Protein AF-X1F766-F1 (afdb_monomer_lite)

Structure (mmCIF, N/CA/C/O backbone):
data_AF-X1F766-F1
#
_entry.id   AF-X1F766-F1
#
loop_
_atom_site.group_PDB
_atom_site.id
_atom_site.type_symbol
_atom_site.label_atom_id
_atom_site.label_alt_id
_atom_site.label_comp_id
_atom_site.label_asym_id
_atom_site.label_entity_id
_atom_site.label_seq_id
_atom_site.pdbx_PDB_ins_code
_atom_site.Cartn_x
_atom_site.Cartn_y
_atom_site.Cartn_z
_atom_site.occupancy
_atom_site.B_iso_or_equiv
_atom_site.auth_seq_id
_atom_site.auth_comp_id
_atom_site.auth_asym_id
_atom_site.auth_atom_id
_atom_site.pdbx_PDB_model_num
ATOM 1 N N . MET A 1 1 ? 65.008 45.554 -28.133 1.00 58.84 1 MET A N 1
ATOM 2 C CA . MET A 1 1 ? 64.087 45.081 -27.076 1.00 58.84 1 MET A CA 1
ATOM 3 C C . MET A 1 1 ? 63.919 43.571 -27.258 1.00 58.84 1 MET A C 1
ATOM 5 O O . MET A 1 1 ? 63.626 43.154 -28.369 1.00 58.84 1 MET A O 1
ATOM 9 N N . PHE A 1 2 ? 64.221 42.739 -26.256 1.00 69.88 2 PHE A N 1
ATOM 10 C CA . PHE A 1 2 ? 64.436 41.283 -26.413 1.00 69.88 2 PHE A CA 1
ATOM 11 C C . PHE A 1 2 ? 63.165 40.435 -26.631 1.00 69.88 2 PHE A C 1
ATOM 13 O O . PHE A 1 2 ? 63.231 39.214 -26.528 1.00 69.88 2 PHE A O 1
ATOM 20 N N . GLY A 1 3 ? 62.028 41.057 -26.957 1.00 68.69 3 GLY A N 1
ATOM 21 C CA . GLY A 1 3 ? 60.751 40.376 -27.194 1.00 68.69 3 GLY A CA 1
ATOM 22 C C . GLY A 1 3 ? 60.081 39.817 -25.936 1.00 68.69 3 GLY A C 1
ATOM 23 O O . GLY A 1 3 ? 59.083 39.120 -26.071 1.00 68.69 3 GLY A O 1
ATOM 24 N N . GLY A 1 4 ? 60.631 40.085 -24.744 1.00 72.88 4 GLY A N 1
ATOM 25 C CA . GLY A 1 4 ? 60.042 39.741 -23.444 1.00 72.88 4 GLY A CA 1
ATOM 26 C C . GLY A 1 4 ? 58.994 40.755 -23.006 1.00 72.88 4 GLY A C 1
ATOM 27 O O . GLY A 1 4 ? 59.135 41.943 -23.297 1.00 72.88 4 GLY A O 1
ATOM 28 N N . SER A 1 5 ? 57.950 40.281 -22.322 1.00 71.31 5 SER A N 1
ATOM 29 C CA . SER A 1 5 ? 56.939 41.141 -21.702 1.00 71.31 5 SER A CA 1
ATOM 30 C C . SER A 1 5 ? 57.519 41.875 -20.486 1.00 71.31 5 SER A C 1
ATOM 32 O O . SER A 1 5 ? 58.485 41.418 -19.872 1.00 71.31 5 SER A O 1
ATOM 34 N N . MET A 1 6 ? 56.932 43.024 -20.139 1.00 72.31 6 MET A N 1
ATOM 35 C CA . MET A 1 6 ? 57.369 43.871 -19.018 1.00 72.31 6 MET A CA 1
ATOM 36 C C . MET A 1 6 ? 57.310 43.122 -17.675 1.00 72.31 6 MET A C 1
ATOM 38 O O . MET A 1 6 ? 58.230 43.231 -16.864 1.00 72.31 6 MET A O 1
ATOM 42 N N . PHE A 1 7 ? 56.306 42.255 -17.529 1.00 76.56 7 PHE A N 1
ATOM 43 C CA . PHE A 1 7 ? 56.170 41.267 -16.462 1.00 76.56 7 PHE A CA 1
ATOM 44 C C . PHE A 1 7 ? 57.381 40.328 -16.310 1.00 76.56 7 PHE A C 1
ATOM 46 O O . PHE A 1 7 ? 57.940 40.220 -15.224 1.00 76.56 7 PHE A O 1
ATOM 53 N N . MET A 1 8 ? 57.847 39.683 -17.390 1.00 71.62 8 MET A N 1
ATOM 54 C CA . MET A 1 8 ? 58.977 38.731 -17.328 1.00 71.62 8 MET A CA 1
ATOM 55 C C . MET A 1 8 ? 60.307 39.401 -16.950 1.00 71.62 8 MET A C 1
ATOM 57 O O . MET A 1 8 ? 61.252 38.729 -16.543 1.00 71.62 8 MET A O 1
ATOM 61 N N . LEU A 1 9 ? 60.388 40.723 -17.109 1.00 78.94 9 LEU A N 1
ATOM 62 C CA . LEU A 1 9 ? 61.536 41.540 -16.724 1.00 78.94 9 LEU A CA 1
ATOM 63 C C . LEU A 1 9 ? 61.415 42.105 -15.294 1.00 78.94 9 LEU A C 1
ATOM 65 O O . LEU A 1 9 ? 62.343 42.769 -14.841 1.00 78.94 9 LEU A O 1
ATOM 69 N N . GLY A 1 10 ? 60.311 41.826 -14.589 1.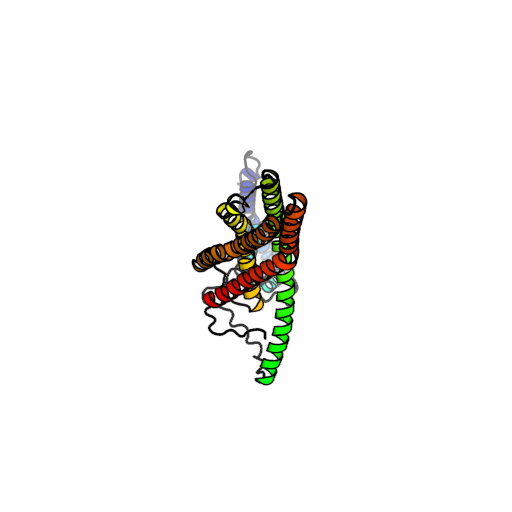00 73.88 10 GLY A N 1
ATOM 70 C CA . GLY A 1 10 ? 60.095 42.202 -13.189 1.00 73.88 10 GLY A CA 1
ATOM 71 C C . GLY A 1 10 ? 59.646 43.648 -12.964 1.00 73.88 10 GLY A C 1
ATOM 72 O O . GLY A 1 10 ? 59.784 44.148 -11.855 1.00 73.88 10 GLY A O 1
ATOM 73 N N . TYR A 1 11 ? 59.141 44.333 -13.996 1.00 76.31 11 TYR A N 1
ATOM 74 C CA . TYR A 1 11 ? 58.727 45.742 -13.906 1.00 76.31 11 TYR A CA 1
ATOM 75 C C . TYR A 1 11 ? 57.247 45.948 -13.527 1.00 76.31 11 TYR A C 1
ATOM 77 O O . TYR A 1 11 ? 56.842 47.084 -13.299 1.00 76.31 11 TYR A O 1
ATOM 85 N N . GLU A 1 12 ? 56.438 44.887 -13.469 1.00 72.31 12 GLU A N 1
ATOM 86 C CA . GLU A 1 12 ? 55.027 44.936 -13.052 1.00 72.31 12 GLU A CA 1
ATOM 87 C C . GLU A 1 12 ? 54.837 44.158 -11.741 1.00 72.31 12 GLU A C 1
ATOM 89 O O . GLU A 1 12 ? 55.140 42.967 -11.690 1.00 72.31 12 GLU A O 1
ATOM 94 N N . GLU A 1 13 ? 54.330 44.823 -10.695 1.00 62.44 13 GLU A N 1
ATOM 95 C CA . GLU A 1 13 ? 54.156 44.235 -9.353 1.00 62.44 13 GLU A CA 1
ATOM 96 C C . GLU A 1 13 ? 52.770 43.584 -9.136 1.00 62.44 13 GLU A C 1
ATOM 98 O O . GLU A 1 13 ? 52.652 42.678 -8.315 1.00 62.44 13 GLU A O 1
ATOM 103 N N . ASP A 1 14 ? 51.745 43.953 -9.919 1.00 62.62 14 ASP A N 1
ATOM 104 C CA . ASP A 1 14 ? 50.350 43.498 -9.749 1.00 62.62 14 ASP A CA 1
ATOM 105 C C . ASP A 1 14 ? 49.838 42.658 -10.938 1.00 62.62 14 ASP A C 1
ATOM 107 O O . ASP A 1 14 ? 48.941 43.049 -11.690 1.00 62.62 14 ASP A O 1
ATOM 111 N N . VAL A 1 15 ? 50.396 41.457 -11.124 1.00 69.19 15 VAL A N 1
ATOM 112 C CA . VAL A 1 15 ? 49.930 40.520 -12.162 1.00 69.19 15 VAL A CA 1
ATOM 113 C C . VAL A 1 15 ? 49.304 39.281 -11.524 1.00 69.19 15 VAL A C 1
ATOM 115 O O . VAL A 1 15 ? 49.967 38.478 -10.872 1.00 69.19 15 VAL A O 1
ATOM 118 N N . ASN A 1 16 ? 48.000 39.094 -11.744 1.00 79.44 16 ASN A N 1
ATOM 119 C CA . ASN A 1 16 ? 47.297 37.871 -11.350 1.00 79.44 16 ASN A CA 1
ATOM 120 C C . ASN A 1 16 ? 47.892 36.647 -12.081 1.00 79.44 16 ASN A C 1
ATOM 122 O O . ASN A 1 16 ? 48.263 36.736 -13.252 1.00 79.44 16 ASN A O 1
ATOM 126 N N . ARG A 1 17 ? 47.913 35.475 -11.431 1.00 74.25 17 ARG A N 1
ATOM 127 C CA . ARG A 1 17 ? 48.456 34.207 -11.959 1.00 74.25 17 ARG A CA 1
ATOM 128 C C . ARG A 1 17 ? 47.951 33.867 -13.366 1.00 74.25 17 ARG A C 1
ATOM 130 O O . ARG A 1 17 ? 48.725 33.372 -14.176 1.00 74.25 17 ARG A O 1
ATOM 137 N N . ALA A 1 18 ? 46.678 34.133 -13.662 1.00 71.25 18 ALA A N 1
ATOM 138 C CA . ALA A 1 18 ? 46.111 33.898 -14.993 1.00 71.25 18 ALA A CA 1
ATOM 139 C C . ALA A 1 18 ? 46.780 34.772 -16.073 1.00 71.25 18 ALA A C 1
ATOM 141 O O . ALA A 1 18 ? 47.168 34.267 -17.122 1.00 71.25 18 ALA A O 1
ATOM 142 N N . ASN A 1 19 ? 46.995 36.057 -15.781 1.00 77.88 19 ASN A N 1
ATOM 143 C CA . ASN A 1 19 ? 47.659 36.986 -16.697 1.00 77.88 19 ASN A CA 1
ATOM 144 C C . ASN A 1 19 ? 49.149 36.646 -16.853 1.00 77.88 19 ASN A C 1
ATOM 146 O O . ASN A 1 19 ? 49.682 36.717 -17.957 1.00 77.88 19 ASN A O 1
ATOM 150 N N . ALA A 1 20 ? 49.809 36.222 -15.771 1.00 78.38 20 ALA A N 1
ATOM 151 C CA . ALA A 1 20 ? 51.211 35.808 -15.788 1.00 78.38 20 ALA A CA 1
ATOM 152 C C . ALA A 1 20 ? 51.457 34.609 -16.725 1.00 78.38 20 ALA A C 1
ATOM 154 O O . ALA A 1 20 ? 52.376 34.649 -17.543 1.00 78.38 20 ALA A O 1
ATOM 155 N N . LEU A 1 21 ? 50.606 33.577 -16.651 1.00 77.69 21 LEU A N 1
ATOM 156 C CA . LEU A 1 21 ? 50.705 32.385 -17.504 1.00 77.69 21 LEU A CA 1
ATOM 157 C C . LEU A 1 21 ? 50.487 32.714 -18.989 1.00 77.69 21 LEU A C 1
ATOM 159 O O . LEU A 1 21 ? 51.226 32.228 -19.845 1.00 77.69 21 LEU A O 1
ATOM 163 N N . GLU A 1 22 ? 49.517 33.575 -19.307 1.00 77.38 22 GLU A N 1
ATOM 164 C CA . GLU A 1 22 ? 49.269 34.008 -20.689 1.00 77.38 22 GLU A CA 1
ATOM 165 C C . GLU A 1 22 ? 50.418 34.858 -21.250 1.00 77.38 22 GLU A C 1
ATOM 167 O O . GLU A 1 22 ? 50.800 34.717 -22.416 1.00 77.38 22 GLU A O 1
ATOM 172 N N . LEU A 1 23 ? 51.020 35.726 -20.433 1.00 81.12 23 LEU A N 1
ATOM 173 C CA . LEU A 1 23 ? 52.191 36.510 -20.832 1.00 81.12 23 LEU A CA 1
ATOM 174 C C . LEU A 1 23 ? 53.417 35.618 -21.076 1.00 81.12 23 LEU A C 1
ATOM 176 O O . LEU A 1 23 ? 54.132 35.817 -22.063 1.00 81.12 23 LEU A O 1
ATOM 180 N N . GLU A 1 24 ? 53.638 34.610 -20.230 1.00 81.12 24 GLU A N 1
ATOM 181 C CA . GLU A 1 24 ? 54.697 33.613 -20.414 1.00 81.12 24 GLU A CA 1
ATOM 182 C C . GLU A 1 24 ? 54.478 32.794 -21.697 1.00 81.12 24 GLU A C 1
ATOM 184 O O . GLU A 1 24 ? 55.389 32.660 -22.520 1.00 81.12 24 GLU A O 1
ATOM 189 N N . LYS A 1 25 ? 53.250 32.318 -21.932 1.00 81.56 25 LYS A N 1
ATOM 190 C CA . LYS A 1 25 ? 52.867 31.591 -23.150 1.00 81.56 25 LYS A CA 1
ATOM 191 C C . LYS A 1 25 ? 53.106 32.423 -24.409 1.00 81.56 25 LYS A C 1
ATOM 193 O O . LYS A 1 25 ? 53.718 31.930 -25.358 1.00 81.56 25 LYS A O 1
ATOM 198 N N . ASN A 1 26 ? 52.694 33.692 -24.409 1.00 82.31 26 ASN A N 1
ATOM 199 C CA . ASN A 1 26 ? 52.927 34.618 -25.520 1.00 82.31 26 ASN A CA 1
ATOM 200 C C . ASN A 1 26 ? 54.419 34.834 -25.794 1.00 82.31 26 ASN A C 1
ATOM 202 O O . ASN A 1 26 ? 54.841 34.859 -26.953 1.00 82.31 26 ASN A O 1
ATOM 206 N N . TYR A 1 27 ? 55.231 34.952 -24.742 1.00 85.12 27 TYR A N 1
ATOM 207 C CA . TYR A 1 27 ? 56.678 35.081 -24.878 1.00 85.12 27 TYR A CA 1
ATOM 208 C C . TYR A 1 27 ? 57.317 33.825 -25.488 1.00 85.12 27 TYR A C 1
ATOM 210 O O . TYR A 1 27 ? 58.127 33.913 -26.420 1.00 85.12 27 TYR A O 1
ATOM 218 N N . LEU A 1 28 ? 56.922 32.645 -25.009 1.00 84.94 28 LEU A N 1
ATOM 219 C CA . LEU A 1 28 ? 57.411 31.373 -25.533 1.00 84.94 28 LEU A CA 1
ATOM 220 C C . LEU A 1 28 ? 57.006 31.172 -27.000 1.00 84.94 28 LEU A C 1
ATOM 222 O O . LEU A 1 28 ? 57.853 30.784 -27.807 1.00 84.94 28 LEU A O 1
ATOM 226 N N . LEU A 1 29 ? 55.758 31.489 -27.361 1.00 82.75 29 LEU A N 1
ATOM 227 C CA . LEU A 1 29 ? 55.216 31.332 -28.714 1.00 82.75 29 LEU A CA 1
ATOM 228 C C . LEU A 1 29 ? 55.878 32.280 -29.724 1.00 82.75 29 LEU A C 1
ATOM 230 O O . LEU A 1 29 ? 56.297 31.843 -30.795 1.00 82.75 29 LEU A O 1
ATOM 234 N N . ASN A 1 30 ? 55.977 33.568 -29.389 1.00 83.38 30 ASN A N 1
ATOM 235 C CA . ASN A 1 30 ? 56.368 34.601 -30.350 1.00 83.38 30 ASN A CA 1
ATOM 236 C C . ASN A 1 30 ? 57.879 34.860 -30.383 1.00 83.38 30 ASN A C 1
ATOM 238 O O . ASN A 1 30 ? 58.399 35.283 -31.414 1.00 83.38 30 ASN A O 1
ATOM 242 N N . THR A 1 31 ? 58.600 34.586 -29.290 1.00 84.00 31 THR A N 1
ATOM 243 C CA . THR A 1 31 ? 60.024 34.944 -29.177 1.00 84.00 31 THR A CA 1
ATOM 244 C C . THR A 1 31 ? 60.934 33.723 -29.109 1.00 84.00 31 THR A C 1
ATOM 246 O O . THR A 1 31 ? 61.897 33.631 -29.877 1.00 84.00 31 THR A O 1
ATOM 249 N N . ILE A 1 32 ? 60.658 32.766 -28.219 1.00 86.19 32 ILE A N 1
ATOM 250 C CA . ILE A 1 32 ? 61.555 31.617 -28.006 1.00 86.19 32 ILE A CA 1
ATOM 251 C C . ILE A 1 32 ? 61.378 30.556 -29.095 1.00 86.19 32 ILE A C 1
ATOM 253 O O . ILE A 1 32 ? 62.363 30.132 -29.700 1.00 86.19 32 ILE A O 1
ATOM 257 N N . GLN A 1 33 ? 60.141 30.162 -29.405 1.00 85.38 33 GLN A N 1
ATOM 258 C CA . GLN A 1 33 ? 59.858 29.101 -30.373 1.00 85.38 33 GLN A CA 1
ATOM 259 C C . GLN A 1 33 ? 60.426 29.397 -31.778 1.00 85.38 33 GLN A C 1
ATOM 261 O O . GLN A 1 33 ? 61.063 28.503 -32.350 1.00 85.38 33 GLN A O 1
ATOM 266 N N . PRO A 1 34 ? 60.301 30.617 -32.347 1.00 86.50 34 PRO A N 1
ATOM 267 C CA . PRO A 1 34 ? 60.886 30.924 -33.651 1.00 86.50 34 PRO A CA 1
ATOM 268 C C . PRO A 1 34 ? 62.416 30.889 -33.627 1.00 86.50 34 PRO A C 1
ATOM 270 O O . PRO A 1 34 ? 63.031 30.401 -34.573 1.00 86.50 34 PRO A O 1
ATOM 273 N N . ARG A 1 35 ? 63.051 31.334 -32.534 1.00 86.62 35 ARG A N 1
ATOM 274 C CA . ARG A 1 35 ? 64.515 31.285 -32.375 1.00 86.62 35 ARG A CA 1
ATOM 275 C C . ARG A 1 35 ? 65.034 29.858 -32.285 1.00 86.62 35 ARG A C 1
ATOM 277 O O . ARG A 1 35 ? 66.013 29.525 -32.950 1.00 86.62 35 ARG A O 1
ATOM 284 N N . THR A 1 36 ? 64.353 29.008 -31.525 1.00 86.56 36 THR A N 1
ATOM 285 C CA . THR A 1 36 ? 64.658 27.577 -31.454 1.00 86.56 36 THR A CA 1
ATOM 286 C C . THR A 1 36 ? 64.516 26.930 -32.831 1.00 86.56 36 THR A C 1
ATOM 288 O O . THR A 1 36 ? 65.417 26.221 -33.266 1.00 86.56 36 THR A O 1
ATOM 291 N N . LYS A 1 37 ? 63.459 27.263 -33.584 1.00 86.12 37 LYS A N 1
ATOM 292 C CA . LYS A 1 37 ? 63.269 26.771 -34.955 1.00 86.12 37 LYS A CA 1
ATOM 293 C C . LYS A 1 37 ? 64.385 27.229 -35.900 1.00 86.12 37 LYS A C 1
ATOM 295 O O . LYS A 1 37 ? 64.885 26.427 -36.679 1.00 86.12 37 LYS A O 1
ATOM 300 N N . LEU A 1 38 ? 64.809 28.491 -35.822 1.00 87.50 38 LEU A N 1
ATOM 301 C CA . LEU A 1 38 ? 65.924 29.009 -36.625 1.00 87.50 38 LEU A CA 1
ATOM 302 C C . LEU A 1 38 ? 67.249 28.318 -36.288 1.00 87.50 38 LEU A C 1
ATOM 304 O O . LEU A 1 38 ? 68.012 27.976 -37.194 1.00 87.50 38 LEU A O 1
ATOM 308 N N . ARG A 1 39 ? 67.512 28.077 -35.000 1.00 88.81 39 ARG A N 1
ATOM 309 C CA . ARG A 1 39 ? 68.667 27.297 -34.547 1.00 88.81 39 ARG A CA 1
ATOM 310 C C . ARG A 1 39 ? 68.629 25.892 -35.139 1.00 88.81 39 ARG A C 1
ATOM 312 O O . ARG A 1 39 ? 69.607 25.467 -35.742 1.00 88.81 39 ARG A O 1
ATOM 319 N N . ASP A 1 40 ? 67.501 25.208 -35.009 1.00 88.50 40 ASP A N 1
ATOM 320 C CA . ASP A 1 40 ? 67.321 23.834 -35.474 1.00 88.50 40 ASP A CA 1
ATOM 321 C C . ASP A 1 40 ? 67.483 23.718 -36.991 1.00 88.50 40 ASP A C 1
ATOM 323 O O . ASP A 1 40 ? 68.191 22.832 -37.464 1.00 88.50 40 ASP A O 1
ATOM 327 N N . ILE A 1 41 ? 66.919 24.661 -37.754 1.00 87.06 41 ILE A N 1
ATOM 328 C CA . ILE A 1 41 ? 67.122 24.769 -39.207 1.00 87.06 41 ILE A CA 1
ATOM 329 C C . ILE A 1 41 ? 68.606 24.979 -39.524 1.00 87.06 41 ILE A C 1
ATOM 331 O O . ILE A 1 41 ? 69.150 24.332 -40.414 1.00 87.06 41 ILE A O 1
ATOM 335 N N . THR A 1 42 ? 69.283 25.863 -38.790 1.00 87.81 42 THR A N 1
ATOM 336 C CA . THR A 1 42 ? 70.703 26.160 -39.023 1.00 87.81 42 THR A CA 1
ATOM 337 C C . THR A 1 42 ? 71.580 24.941 -38.754 1.00 87.81 42 THR A C 1
ATOM 339 O O . THR A 1 42 ? 72.440 24.619 -39.571 1.00 87.81 42 THR A O 1
ATOM 342 N N . ILE A 1 43 ? 71.351 24.238 -37.644 1.00 86.75 43 ILE A N 1
ATOM 343 C CA . ILE A 1 43 ? 72.087 23.022 -37.284 1.00 86.75 43 ILE A CA 1
ATOM 344 C C . ILE A 1 43 ? 71.798 21.909 -38.300 1.00 86.75 43 ILE A C 1
ATOM 346 O O . ILE A 1 43 ? 72.735 21.287 -38.800 1.00 86.75 43 ILE A O 1
ATOM 350 N N . SER A 1 44 ? 70.527 21.711 -38.662 1.00 87.62 44 SER A N 1
ATOM 351 C CA . SER A 1 44 ? 70.104 20.693 -39.633 1.00 87.62 44 SER A CA 1
ATOM 352 C C . SER A 1 44 ? 70.666 20.936 -41.030 1.00 87.62 44 SER A C 1
ATOM 354 O O . SER A 1 44 ? 71.022 19.986 -41.709 1.00 87.62 44 SER A O 1
ATOM 356 N N . ASN A 1 45 ? 70.797 22.194 -41.458 1.00 84.94 45 ASN A N 1
ATOM 357 C CA . ASN A 1 45 ? 71.290 22.510 -42.799 1.00 84.94 45 ASN A CA 1
ATOM 358 C C . ASN A 1 45 ? 72.817 22.626 -42.877 1.00 84.94 45 ASN A C 1
ATOM 360 O O . ASN A 1 45 ? 73.385 22.353 -43.929 1.00 84.94 45 ASN A O 1
ATOM 364 N N . LYS A 1 46 ? 73.491 23.079 -41.810 1.00 84.62 46 LYS A N 1
ATOM 365 C CA . LYS A 1 46 ? 74.938 23.365 -41.850 1.00 84.62 46 LYS A CA 1
ATOM 366 C C . LYS A 1 46 ? 75.805 22.300 -41.192 1.00 84.62 46 LYS A C 1
ATOM 368 O O . LYS A 1 46 ? 76.931 22.105 -41.631 1.00 84.62 46 LYS A O 1
ATOM 373 N N . ILE A 1 47 ? 75.319 21.662 -40.128 1.00 83.12 47 ILE A N 1
ATOM 374 C CA . ILE A 1 47 ? 76.129 20.763 -39.296 1.00 83.12 47 ILE A CA 1
ATOM 375 C C . ILE A 1 47 ? 75.763 19.307 -39.570 1.00 83.12 47 ILE A C 1
ATOM 377 O O . ILE A 1 47 ? 76.655 18.500 -39.800 1.00 83.12 47 ILE A O 1
ATOM 381 N N . MET A 1 48 ? 74.471 18.968 -39.593 1.00 85.12 48 MET A N 1
ATOM 382 C CA . MET A 1 48 ? 74.029 17.578 -39.790 1.00 85.12 48 MET A CA 1
ATOM 383 C C . MET A 1 48 ? 74.513 16.938 -41.103 1.00 85.12 48 MET A C 1
ATOM 385 O O . MET A 1 48 ? 74.965 15.796 -41.040 1.00 85.12 48 MET A O 1
ATOM 389 N N . PRO A 1 49 ? 74.566 17.644 -42.255 1.00 84.94 49 PRO A N 1
ATOM 390 C CA . PRO A 1 49 ? 75.024 17.043 -43.508 1.00 84.94 49 PRO A CA 1
ATOM 391 C C . PRO A 1 49 ? 76.515 16.682 -43.524 1.00 84.94 49 PRO A C 1
ATOM 393 O O . PRO A 1 49 ? 76.942 15.965 -44.426 1.00 84.94 49 PRO A O 1
ATOM 396 N N . LEU A 1 50 ? 77.306 17.175 -42.559 1.00 84.56 50 LEU A N 1
ATOM 397 C CA . LEU A 1 50 ? 78.705 16.769 -42.373 1.00 84.56 50 LEU A CA 1
ATOM 398 C C . LEU A 1 50 ? 78.826 15.371 -41.746 1.00 84.56 50 LEU A C 1
ATOM 400 O O . LEU A 1 50 ? 79.882 14.757 -41.860 1.00 84.56 50 LEU A O 1
ATOM 404 N N . TYR A 1 51 ? 77.766 14.879 -41.097 1.00 82.88 51 TYR A N 1
ATOM 405 C CA . TYR A 1 51 ? 77.712 13.557 -40.472 1.00 82.88 51 TYR A CA 1
ATOM 406 C C . TYR A 1 51 ? 76.895 12.576 -41.321 1.00 82.88 51 TYR A C 1
ATOM 408 O O . TYR A 1 51 ? 77.412 11.533 -41.706 1.00 82.88 51 TYR A O 1
ATOM 416 N N . ASP A 1 52 ? 75.642 12.918 -41.644 1.00 80.94 52 ASP A N 1
ATOM 417 C CA . ASP A 1 52 ? 74.752 12.115 -42.492 1.00 80.94 52 ASP A CA 1
ATOM 418 C C . ASP A 1 52 ? 73.639 13.000 -43.091 1.00 80.94 52 ASP A C 1
ATOM 420 O O . ASP A 1 52 ? 73.067 13.862 -42.420 1.00 80.94 52 ASP A O 1
ATOM 424 N N . ARG A 1 53 ? 73.315 12.791 -44.372 1.00 73.75 53 ARG A N 1
ATOM 425 C CA . ARG A 1 53 ? 72.322 13.583 -45.119 1.00 73.75 53 ARG A CA 1
ATOM 426 C C . ARG A 1 53 ? 70.875 13.294 -44.706 1.00 73.75 53 ARG A C 1
ATOM 428 O O . ARG A 1 53 ? 69.997 14.071 -45.068 1.00 73.75 53 ARG A O 1
ATOM 435 N N . GLY A 1 54 ? 70.622 12.207 -43.975 1.00 78.88 54 GLY A N 1
ATOM 436 C CA . GLY A 1 54 ? 69.290 11.858 -43.464 1.00 78.88 54 GLY A CA 1
ATOM 437 C C . GLY A 1 54 ? 68.931 12.475 -42.107 1.00 78.88 54 GLY A C 1
ATOM 438 O O . GLY A 1 54 ? 67.784 12.359 -41.675 1.00 78.88 54 GLY A O 1
ATOM 439 N N . LEU A 1 55 ? 69.881 13.115 -41.417 1.00 80.50 55 LEU A N 1
ATOM 440 C CA . LEU A 1 55 ? 69.682 13.597 -40.050 1.00 80.50 55 LEU A CA 1
ATOM 441 C C . LEU A 1 55 ? 69.146 15.031 -40.018 1.00 80.50 55 LEU A C 1
ATOM 443 O O . LEU A 1 55 ? 69.688 15.938 -40.647 1.00 80.50 55 LEU A O 1
ATOM 447 N N . TYR A 1 56 ? 68.114 15.253 -39.208 1.00 82.31 56 TYR A N 1
ATOM 448 C CA . TYR A 1 56 ? 67.608 16.583 -38.889 1.00 82.31 56 TYR A CA 1
ATOM 449 C C . TYR A 1 56 ? 67.447 16.738 -37.378 1.00 82.31 56 TYR A C 1
ATOM 451 O O . TYR A 1 56 ? 67.081 15.806 -36.663 1.00 82.31 56 TYR A O 1
ATOM 459 N N . VAL A 1 57 ? 67.706 17.946 -36.889 1.00 83.50 57 VAL A N 1
ATOM 460 C CA . VAL A 1 57 ? 67.506 18.316 -35.491 1.00 83.50 57 VAL A CA 1
ATOM 461 C C . VAL A 1 57 ? 66.177 19.039 -35.381 1.00 83.50 57 VAL A C 1
ATOM 463 O O . VAL A 1 57 ? 65.933 20.027 -36.071 1.00 83.50 57 VAL A O 1
ATOM 466 N N . LYS A 1 58 ? 65.315 18.554 -34.490 1.00 84.44 58 LYS A N 1
ATOM 467 C CA . LYS A 1 58 ? 64.060 19.210 -34.136 1.00 84.44 58 LYS A CA 1
ATOM 468 C C . LYS A 1 58 ? 63.935 19.242 -32.623 1.00 84.44 58 LYS A C 1
ATOM 470 O O . LYS A 1 58 ? 63.844 18.201 -31.979 1.00 84.44 58 LYS A O 1
ATOM 475 N N . SER A 1 59 ? 63.922 20.440 -32.065 1.00 81.62 59 SER A N 1
ATOM 476 C CA . SER A 1 59 ? 63.680 20.650 -30.646 1.00 81.62 59 SER A CA 1
ATOM 477 C C . SER A 1 59 ? 62.231 20.340 -30.307 1.00 81.62 59 SER A C 1
ATOM 479 O O . SER A 1 59 ? 61.318 20.542 -31.115 1.00 81.62 59 SER A O 1
ATOM 481 N N . GLN A 1 60 ? 62.022 19.872 -29.081 1.00 80.31 60 GLN A N 1
ATOM 482 C CA . GLN A 1 60 ? 60.685 19.696 -28.532 1.00 80.31 60 GLN A CA 1
ATOM 483 C C . GLN A 1 60 ? 59.947 21.040 -28.491 1.00 80.31 60 GLN A C 1
ATOM 485 O O . GLN A 1 60 ? 60.562 22.103 -28.385 1.00 80.31 60 GLN A O 1
ATOM 490 N N . VAL A 1 61 ? 58.621 20.995 -28.609 1.00 78.06 61 VAL A N 1
ATOM 491 C CA . VAL A 1 61 ? 57.783 22.190 -28.475 1.00 78.06 61 VAL A CA 1
ATOM 492 C C . VAL A 1 61 ? 57.840 22.644 -27.018 1.00 78.06 61 VAL A C 1
ATOM 494 O O . VAL A 1 61 ? 57.533 21.864 -26.124 1.00 78.06 61 VAL A O 1
ATOM 497 N N . ILE A 1 62 ? 58.266 23.888 -26.793 1.00 72.94 62 ILE A N 1
ATOM 498 C CA . ILE A 1 62 ? 58.526 24.429 -25.446 1.00 72.94 62 ILE A CA 1
ATOM 499 C C . ILE A 1 62 ? 57.277 25.118 -24.881 1.00 72.94 62 ILE A C 1
ATOM 501 O O . ILE A 1 62 ? 57.147 25.285 -23.673 1.00 72.94 62 ILE A O 1
ATOM 505 N N . VAL A 1 63 ? 56.344 25.512 -25.750 1.00 75.12 63 VAL A N 1
ATOM 506 C CA . VAL A 1 63 ? 55.106 26.184 -25.347 1.00 75.12 63 VAL A CA 1
ATOM 507 C C . VAL A 1 63 ? 54.244 25.214 -24.528 1.00 75.12 63 VAL A C 1
ATOM 509 O O . VAL A 1 63 ? 53.900 24.146 -25.051 1.00 75.12 63 VAL A O 1
ATOM 512 N N . PRO A 1 64 ? 53.871 25.565 -23.282 1.00 67.56 64 PRO A N 1
ATOM 513 C CA . PRO A 1 64 ? 52.932 24.790 -22.491 1.00 67.56 64 PRO A CA 1
ATOM 514 C C . PRO A 1 64 ? 51.617 24.660 -23.260 1.00 67.56 64 PRO A C 1
ATOM 516 O O . PRO A 1 64 ? 50.917 25.639 -23.506 1.00 67.56 64 PRO A O 1
ATOM 519 N N . GLN A 1 65 ? 51.315 23.443 -23.699 1.00 64.69 65 GLN A N 1
ATOM 520 C CA . GLN A 1 65 ? 49.987 23.101 -24.192 1.00 64.69 65 GLN A CA 1
ATOM 521 C C . GLN A 1 65 ? 49.035 23.177 -22.999 1.00 64.69 65 GLN A C 1
ATOM 523 O O . GLN A 1 65 ? 49.368 22.649 -21.933 1.00 64.69 65 GLN A O 1
ATOM 528 N N . ASP A 1 66 ? 47.874 23.810 -23.168 1.00 69.00 66 ASP A N 1
ATOM 529 C CA . ASP A 1 66 ? 46.840 23.862 -22.135 1.00 69.00 66 ASP A CA 1
ATOM 530 C C . ASP A 1 66 ? 46.297 22.452 -21.904 1.00 69.00 66 ASP A C 1
ATOM 532 O O . ASP A 1 66 ? 45.321 22.017 -22.515 1.00 69.00 66 ASP A O 1
ATOM 536 N N . LYS A 1 67 ? 46.963 21.710 -21.014 1.00 65.50 67 LYS A N 1
ATOM 537 C CA . LYS A 1 67 ? 46.574 20.349 -20.634 1.00 65.50 67 LYS A CA 1
ATOM 538 C C . LYS A 1 67 ? 45.132 20.330 -20.135 1.00 65.50 67 LYS A C 1
ATOM 540 O O . LYS A 1 67 ? 44.411 19.391 -20.439 1.00 65.50 67 LYS A O 1
ATOM 545 N N . ASP A 1 68 ? 44.699 21.396 -19.466 1.00 65.62 68 ASP A N 1
ATOM 546 C CA . ASP A 1 68 ? 43.331 21.548 -18.973 1.00 65.62 68 ASP A CA 1
ATOM 547 C C . ASP A 1 68 ? 42.309 21.768 -20.095 1.00 65.62 68 ASP A C 1
ATOM 549 O O . ASP A 1 68 ? 41.185 21.281 -19.994 1.00 65.62 68 ASP A O 1
ATOM 553 N N . PHE A 1 69 ? 42.676 22.472 -21.172 1.00 68.81 69 PHE A N 1
ATOM 554 C CA . PHE A 1 69 ? 41.803 22.640 -22.337 1.00 68.81 69 PHE A CA 1
ATOM 555 C C . PHE A 1 69 ? 41.662 21.319 -23.094 1.00 68.81 69 PHE A C 1
ATOM 557 O O . PHE A 1 69 ? 40.545 20.893 -23.368 1.00 68.81 69 PHE A O 1
ATOM 564 N N . ASN A 1 70 ? 42.778 20.623 -23.325 1.00 71.88 70 ASN A N 1
ATOM 565 C CA . ASN A 1 70 ? 42.774 19.324 -23.996 1.00 71.88 70 ASN A CA 1
ATOM 566 C C . ASN A 1 70 ? 42.014 18.268 -23.179 1.00 71.88 70 ASN A C 1
ATOM 568 O O . ASN A 1 70 ? 41.228 17.522 -23.745 1.00 71.88 70 ASN A O 1
ATOM 572 N N . LEU A 1 71 ? 42.168 18.242 -21.850 1.00 75.62 71 LEU A N 1
ATOM 573 C CA . LEU A 1 71 ? 41.409 17.335 -20.980 1.00 75.62 71 LEU A CA 1
ATOM 574 C C . LEU A 1 71 ? 39.908 17.649 -20.972 1.00 75.62 71 LEU A C 1
ATOM 576 O O . LEU A 1 71 ? 39.103 16.723 -20.951 1.00 75.62 71 LEU A O 1
ATOM 580 N N . LYS A 1 72 ? 39.519 18.931 -20.995 1.00 76.94 72 LYS A N 1
ATOM 581 C CA . LYS A 1 72 ? 38.105 19.334 -21.085 1.00 76.94 72 LYS A CA 1
ATOM 582 C C . LYS A 1 72 ? 37.500 19.000 -22.442 1.00 76.94 72 LYS A C 1
ATOM 584 O O . LYS A 1 72 ? 36.363 18.548 -22.485 1.00 76.94 72 LYS A O 1
ATOM 589 N N . GLN A 1 73 ? 38.248 19.214 -23.521 1.00 75.88 73 GLN A N 1
ATOM 590 C CA . GLN A 1 73 ? 37.826 18.843 -24.864 1.00 75.88 73 GLN A CA 1
ATOM 591 C C . GLN A 1 73 ? 37.679 17.322 -24.975 1.00 75.88 73 GLN A C 1
ATOM 593 O O . GLN A 1 73 ? 36.642 16.851 -25.414 1.00 75.88 73 GLN A O 1
ATOM 598 N N . GLU A 1 74 ? 38.647 16.550 -24.479 1.00 74.56 74 GLU A N 1
ATOM 599 C CA . GLU A 1 74 ? 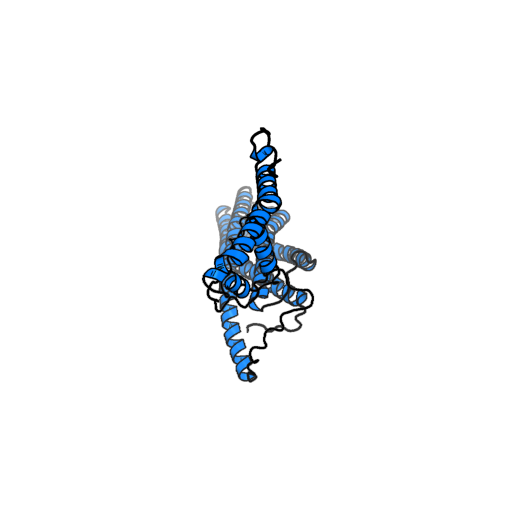38.570 15.086 -24.457 1.00 74.56 74 GLU A CA 1
ATOM 600 C C . GLU A 1 74 ? 37.418 14.569 -23.576 1.00 74.56 74 GLU A C 1
ATOM 602 O O . GLU A 1 74 ? 36.737 13.629 -23.972 1.00 74.56 74 GLU A O 1
ATOM 607 N N . ASP A 1 75 ? 37.149 15.175 -22.411 1.00 76.31 75 ASP A N 1
ATOM 608 C CA . ASP A 1 75 ? 35.984 14.829 -21.574 1.00 76.31 75 ASP A CA 1
ATOM 609 C C . ASP A 1 75 ? 34.663 15.149 -22.292 1.00 76.31 75 ASP A C 1
ATOM 611 O O . ASP A 1 75 ? 33.732 14.347 -22.252 1.00 76.31 75 ASP A O 1
ATOM 615 N N . GLN A 1 76 ? 34.579 16.279 -23.001 1.00 74.06 76 GLN A N 1
ATOM 616 C CA . GLN A 1 76 ? 33.410 16.627 -23.815 1.00 74.06 76 GLN A CA 1
ATOM 617 C C . GLN A 1 76 ? 33.229 15.681 -25.006 1.00 74.06 76 GLN A C 1
ATOM 619 O O . GLN A 1 76 ? 32.114 15.218 -25.244 1.00 74.06 76 GLN A O 1
ATOM 624 N N . ASP A 1 77 ? 34.305 15.360 -25.717 1.00 77.88 77 ASP A N 1
ATOM 625 C CA . ASP A 1 77 ? 34.291 14.471 -26.878 1.00 77.88 77 ASP A CA 1
ATOM 626 C C . ASP A 1 77 ? 33.913 13.038 -26.472 1.00 77.88 77 ASP A C 1
ATOM 628 O O . ASP A 1 77 ? 33.123 12.393 -27.162 1.00 77.88 77 ASP A O 1
ATOM 632 N N . LEU A 1 78 ? 34.399 12.558 -25.319 1.00 74.94 78 LEU A N 1
ATOM 633 C CA . LEU A 1 78 ? 34.021 11.258 -24.755 1.00 74.94 78 LEU A CA 1
ATOM 634 C C . LEU A 1 78 ? 32.562 11.239 -24.277 1.00 74.94 78 LEU A C 1
ATOM 636 O O . LEU A 1 78 ? 31.849 10.276 -24.547 1.00 74.94 78 LEU A O 1
ATOM 640 N N . ARG A 1 79 ? 32.091 12.298 -23.601 1.00 70.81 79 ARG A N 1
ATOM 641 C CA . ARG A 1 79 ? 30.694 12.408 -23.130 1.00 70.81 79 ARG A CA 1
ATOM 642 C C . ARG A 1 79 ? 29.683 12.508 -24.267 1.00 70.81 79 ARG A C 1
ATOM 644 O O . ARG A 1 79 ? 28.574 11.999 -24.133 1.00 70.81 79 ARG A O 1
ATOM 651 N N . ASN A 1 80 ? 30.059 13.169 -25.359 1.00 69.31 80 ASN A N 1
ATOM 652 C CA . ASN A 1 80 ? 29.219 13.350 -26.542 1.00 69.31 80 ASN A CA 1
ATOM 653 C C . ASN A 1 80 ? 29.416 12.239 -27.587 1.00 69.31 80 ASN A C 1
ATOM 655 O O . ASN A 1 80 ? 28.872 12.349 -28.683 1.00 69.31 80 ASN A O 1
ATOM 659 N N . ALA A 1 81 ? 30.181 11.188 -27.262 1.00 68.00 81 ALA A N 1
ATOM 660 C CA . ALA A 1 81 ? 30.461 10.053 -28.143 1.00 68.00 81 ALA A CA 1
ATOM 661 C C . ALA A 1 81 ? 31.095 10.431 -29.503 1.00 68.00 81 ALA A C 1
ATOM 663 O O . ALA A 1 81 ? 30.906 9.729 -30.493 1.00 68.00 81 ALA A O 1
ATOM 664 N N . VAL A 1 82 ? 31.864 11.524 -29.557 1.00 70.62 82 VAL A N 1
ATOM 665 C CA . VAL A 1 82 ? 32.593 11.972 -30.761 1.00 70.62 82 VAL A CA 1
ATOM 666 C C . VAL A 1 82 ? 33.836 11.112 -31.008 1.00 70.62 82 VAL A C 1
ATOM 668 O O . VAL A 1 82 ? 34.213 10.885 -32.153 1.00 70.62 82 VAL A O 1
ATOM 671 N N . VAL A 1 83 ? 34.471 10.635 -29.935 1.00 75.56 83 VAL A N 1
ATOM 672 C CA . VAL A 1 83 ? 35.692 9.819 -29.963 1.00 75.56 83 VAL A CA 1
ATOM 673 C C . VAL A 1 83 ? 35.494 8.618 -29.039 1.00 75.56 83 VAL A C 1
ATOM 675 O O . VAL A 1 83 ? 34.911 8.748 -27.962 1.00 75.56 83 VAL A O 1
ATOM 678 N N . VAL A 1 84 ? 35.987 7.444 -29.436 1.00 80.19 84 VAL A N 1
ATOM 679 C CA . VAL A 1 84 ? 35.955 6.225 -28.608 1.00 80.19 84 VAL A CA 1
ATOM 680 C C . VAL A 1 84 ? 37.175 6.123 -27.696 1.00 80.19 84 VAL A C 1
ATOM 682 O O . VAL A 1 84 ? 38.251 6.661 -27.964 1.00 80.19 84 VAL A O 1
ATOM 685 N N . VAL A 1 85 ? 37.022 5.410 -26.580 1.00 77.25 85 VAL A N 1
ATOM 686 C CA . VAL A 1 85 ? 38.053 5.332 -25.535 1.00 77.25 85 VAL A CA 1
ATOM 687 C C . VAL A 1 85 ? 39.367 4.765 -26.084 1.00 77.25 85 VAL A C 1
ATOM 689 O O . VAL A 1 85 ? 40.436 5.250 -25.715 1.00 77.25 85 VAL A O 1
ATOM 692 N N . ASN A 1 86 ? 39.320 3.780 -26.982 1.00 80.50 86 ASN A N 1
ATOM 693 C CA . ASN A 1 86 ? 40.517 3.194 -27.586 1.00 80.50 86 ASN A CA 1
ATOM 694 C C . ASN A 1 86 ? 41.248 4.148 -28.540 1.00 80.50 86 ASN A C 1
ATOM 696 O O . ASN A 1 86 ? 42.476 4.149 -28.525 1.00 80.50 86 ASN A O 1
ATOM 700 N N . GLU A 1 87 ? 40.551 5.035 -29.253 1.00 78.19 87 GLU A N 1
ATOM 701 C CA . GLU A 1 87 ? 41.195 6.077 -30.071 1.00 78.19 87 GLU A CA 1
ATOM 702 C C . GLU A 1 87 ? 41.968 7.084 -29.202 1.00 78.19 87 GLU A C 1
ATOM 704 O O . GLU A 1 87 ? 43.073 7.510 -29.546 1.00 78.19 87 GLU A O 1
ATOM 709 N N . VAL A 1 88 ? 41.435 7.440 -28.026 1.00 79.12 88 VAL A N 1
ATOM 710 C CA . VAL A 1 88 ? 42.157 8.285 -27.054 1.00 79.12 88 VAL A CA 1
ATOM 711 C C . VAL A 1 88 ? 43.352 7.537 -26.452 1.00 79.12 88 VAL A C 1
ATOM 713 O O . VAL A 1 88 ? 44.410 8.129 -26.222 1.00 79.12 88 VAL A O 1
ATOM 716 N N . ARG A 1 89 ? 43.221 6.228 -26.199 1.00 78.38 89 ARG A N 1
ATOM 717 C CA . ARG A 1 89 ? 44.317 5.387 -25.683 1.00 78.38 89 ARG A CA 1
ATOM 718 C C . ARG A 1 89 ? 45.446 5.244 -26.696 1.00 78.38 89 ARG A C 1
ATOM 720 O O . ARG A 1 89 ? 46.601 5.391 -26.303 1.00 78.38 89 ARG A O 1
ATOM 727 N N . GLU A 1 90 ? 45.119 5.061 -27.970 1.00 82.38 90 GLU A N 1
ATOM 728 C CA . GLU A 1 90 ? 46.082 5.009 -29.069 1.00 82.38 90 GLU A CA 1
ATOM 729 C C . GLU A 1 90 ? 46.855 6.329 -29.194 1.00 82.38 90 GLU A C 1
ATOM 731 O O . GLU A 1 90 ? 48.087 6.323 -29.193 1.00 82.38 90 GLU A O 1
ATOM 736 N N . LYS A 1 91 ? 46.162 7.479 -29.157 1.00 78.50 91 LYS A N 1
ATOM 737 C CA . LYS A 1 91 ? 46.804 8.811 -29.144 1.00 78.50 91 LYS A CA 1
ATOM 738 C C . LYS A 1 91 ? 47.755 9.020 -27.961 1.00 78.50 91 LYS A C 1
ATOM 740 O O . LYS A 1 91 ? 48.703 9.797 -28.061 1.00 78.50 91 LYS A O 1
ATOM 745 N N . ARG A 1 92 ? 47.519 8.331 -26.841 1.00 76.25 92 ARG A N 1
ATOM 746 C CA . ARG A 1 92 ? 48.361 8.361 -25.633 1.00 76.25 92 ARG A CA 1
ATOM 747 C C . ARG A 1 92 ? 49.419 7.248 -25.594 1.00 76.25 92 ARG A C 1
ATOM 749 O O . ARG A 1 92 ? 50.165 7.179 -24.620 1.00 76.25 92 ARG A O 1
ATOM 756 N N . GLY A 1 93 ? 49.488 6.390 -26.615 1.00 73.62 93 GLY A N 1
ATOM 757 C CA . GLY A 1 93 ? 50.419 5.259 -26.679 1.00 73.62 93 GLY A CA 1
ATOM 758 C C . GLY A 1 93 ? 50.126 4.149 -25.664 1.00 73.62 93 GLY A C 1
ATOM 759 O O . GLY A 1 93 ? 51.036 3.433 -25.255 1.00 73.62 93 GLY A O 1
ATOM 760 N N . LEU A 1 94 ? 48.878 4.031 -25.207 1.00 76.31 94 LEU A N 1
ATOM 761 C CA . LEU A 1 94 ? 48.432 2.995 -24.277 1.00 76.31 94 LEU A CA 1
ATOM 762 C C . LEU A 1 94 ? 47.812 1.827 -25.045 1.00 76.31 94 LEU A C 1
ATOM 764 O O . LEU A 1 94 ? 47.093 2.037 -26.018 1.00 76.31 94 LEU A O 1
ATOM 768 N N . GLU A 1 95 ? 48.011 0.603 -24.556 1.00 77.62 95 GLU A N 1
ATOM 769 C CA . GLU A 1 95 ? 47.416 -0.584 -25.180 1.00 77.62 95 GLU A CA 1
ATOM 770 C C . GLU A 1 95 ? 45.876 -0.500 -25.219 1.00 77.62 95 GLU A C 1
ATOM 772 O O . GLU A 1 95 ? 45.256 -0.060 -24.228 1.00 77.62 95 GLU A O 1
ATOM 777 N N . PRO A 1 96 ? 45.245 -0.914 -26.335 1.00 83.00 96 PRO A N 1
ATOM 778 C CA . PRO A 1 96 ? 43.794 -0.922 -26.471 1.00 83.00 96 PRO A CA 1
ATOM 779 C C . PRO A 1 96 ? 43.168 -1.902 -25.475 1.00 83.00 96 PRO A C 1
ATOM 781 O O . PRO A 1 96 ? 43.788 -2.883 -25.061 1.00 83.00 96 PRO A O 1
ATOM 784 N N . ARG A 1 97 ? 41.928 -1.637 -25.053 1.00 78.06 97 ARG A N 1
ATOM 785 C CA . ARG A 1 97 ? 41.170 -2.540 -24.174 1.00 78.06 97 ARG A CA 1
ATOM 786 C C . ARG A 1 97 ? 39.936 -3.082 -24.897 1.00 78.06 97 ARG A C 1
ATOM 788 O O . ARG A 1 97 ? 39.315 -2.317 -25.626 1.00 78.06 97 ARG A O 1
ATOM 795 N N . PRO A 1 98 ? 39.508 -4.334 -24.639 1.00 73.81 98 PRO A N 1
ATOM 796 C CA . PRO A 1 98 ? 38.368 -4.952 -25.335 1.00 73.81 98 PRO A CA 1
ATOM 797 C C . PRO A 1 98 ? 37.040 -4.182 -25.244 1.00 73.81 98 PRO A C 1
ATOM 799 O O . PRO A 1 98 ? 36.163 -4.363 -26.073 1.00 73.81 98 PRO A O 1
ATOM 802 N N . TRP A 1 99 ? 36.877 -3.342 -24.221 1.00 66.62 99 TRP A N 1
ATOM 803 C CA . TRP A 1 99 ? 35.676 -2.533 -23.985 1.00 66.62 99 TRP A CA 1
ATOM 804 C C . TRP A 1 99 ? 35.801 -1.086 -24.486 1.00 66.62 99 TRP A C 1
ATOM 806 O O . TRP A 1 99 ? 34.867 -0.307 -24.336 1.00 66.62 99 TRP A O 1
ATOM 816 N N . GLY A 1 100 ? 36.958 -0.694 -25.024 1.00 65.00 100 GLY A N 1
ATOM 817 C CA . GLY A 1 100 ? 37.246 0.698 -25.373 1.00 65.00 100 GLY A CA 1
ATOM 818 C C . GLY A 1 100 ? 36.770 1.133 -26.761 1.00 65.00 100 GLY A C 1
ATOM 819 O O . GLY A 1 100 ? 36.889 2.315 -27.076 1.00 65.00 100 GLY A O 1
ATOM 820 N N . ASP A 1 101 ? 36.225 0.215 -27.563 1.00 71.12 101 ASP A N 1
ATOM 821 C CA . ASP A 1 101 ? 35.691 0.489 -28.908 1.00 71.12 101 ASP A CA 1
ATOM 822 C C . ASP A 1 101 ? 34.198 0.867 -28.898 1.00 71.12 101 ASP A C 1
ATOM 824 O O . ASP A 1 101 ? 33.618 1.148 -29.943 1.00 71.12 101 ASP A O 1
ATOM 828 N N . VAL A 1 102 ? 33.560 0.883 -27.721 1.00 69.75 102 VAL A N 1
ATOM 829 C CA . VAL A 1 102 ? 32.141 1.229 -27.560 1.00 69.75 102 VAL A CA 1
ATOM 830 C C . VAL A 1 102 ? 32.017 2.645 -26.973 1.00 69.75 102 VAL A C 1
ATOM 832 O O . VAL A 1 102 ? 32.606 2.907 -25.919 1.00 69.75 102 VAL A O 1
ATOM 835 N N . PRO A 1 103 ? 31.263 3.570 -27.604 1.00 64.06 103 PRO A N 1
ATOM 836 C CA . PRO A 1 103 ? 31.021 4.899 -27.045 1.00 64.06 103 PRO A CA 1
ATOM 837 C C . PRO A 1 103 ? 30.205 4.821 -25.747 1.00 64.06 103 PRO A C 1
ATOM 839 O O . PRO A 1 103 ? 29.172 4.153 -25.689 1.00 64.06 103 PRO A O 1
ATOM 842 N N . ILE A 1 104 ? 30.646 5.520 -24.698 1.00 61.53 104 ILE A N 1
ATOM 843 C CA . ILE A 1 104 ? 29.940 5.563 -23.410 1.00 61.53 104 ILE A CA 1
ATOM 844 C C . ILE A 1 104 ? 28.887 6.673 -23.477 1.00 61.53 104 ILE A C 1
ATOM 846 O O . ILE A 1 104 ? 29.200 7.845 -23.284 1.00 61.53 104 ILE A O 1
ATOM 850 N N . LEU A 1 105 ? 27.635 6.306 -23.745 1.00 60.44 105 LEU A N 1
ATOM 851 C CA . LEU A 1 105 ? 26.512 7.245 -23.725 1.00 60.44 105 LEU A CA 1
ATOM 852 C C . LEU A 1 105 ? 25.958 7.402 -22.294 1.00 60.44 105 LEU A C 1
ATOM 854 O O . LEU A 1 105 ? 25.793 6.399 -21.592 1.00 60.44 105 LEU A O 1
ATOM 858 N N . PRO A 1 106 ? 25.629 8.626 -21.837 1.00 56.56 106 PRO A N 1
ATOM 859 C CA . PRO A 1 106 ? 24.908 8.815 -20.583 1.00 56.56 106 PRO A CA 1
ATOM 860 C C . PRO A 1 106 ? 23.505 8.197 -20.686 1.00 56.56 106 PRO A C 1
ATOM 862 O O . PRO A 1 106 ? 22.782 8.461 -21.644 1.00 56.56 106 PRO A O 1
ATOM 865 N N . TYR A 1 107 ? 23.094 7.438 -19.665 1.00 50.78 107 TYR A N 1
ATOM 866 C CA . TYR A 1 107 ? 21.836 6.665 -19.634 1.00 50.78 107 TYR A CA 1
ATOM 867 C C . TYR A 1 107 ? 20.563 7.495 -19.921 1.00 50.78 107 TYR A C 1
ATOM 869 O O . TYR A 1 107 ? 19.552 6.950 -20.348 1.00 50.78 107 TYR A O 1
ATOM 877 N N . ASN A 1 108 ? 20.624 8.821 -19.745 1.00 58.97 108 ASN A N 1
ATOM 878 C CA . ASN A 1 108 ? 19.487 9.739 -19.885 1.00 58.97 108 ASN A CA 1
ATOM 879 C C . ASN A 1 108 ? 19.405 10.485 -21.229 1.00 58.97 108 ASN A C 1
ATOM 881 O O . ASN A 1 108 ? 18.518 11.319 -21.392 1.00 58.97 108 ASN A O 1
ATOM 885 N N . VAL A 1 109 ? 20.303 10.237 -22.187 1.00 54.03 109 VAL A N 1
ATOM 886 C CA . VAL A 1 109 ? 20.282 10.923 -23.491 1.00 54.03 109 VAL A CA 1
ATOM 887 C C . VAL A 1 109 ? 20.012 9.902 -24.591 1.00 54.03 109 VAL A C 1
ATOM 889 O O . VAL A 1 109 ? 20.910 9.493 -25.322 1.00 54.03 109 VAL A O 1
ATOM 892 N N . MET A 1 110 ? 18.760 9.454 -24.698 1.00 46.97 110 MET A N 1
ATOM 893 C CA . MET A 1 110 ? 18.313 8.736 -25.893 1.00 46.97 110 MET A CA 1
ATOM 894 C C . MET A 1 110 ? 18.118 9.745 -27.039 1.00 46.97 110 MET A C 1
ATOM 896 O O . MET A 1 110 ? 17.382 10.719 -26.861 1.00 46.97 110 MET A O 1
ATOM 900 N N . PRO A 1 111 ? 18.739 9.551 -28.217 1.00 42.03 111 PRO A N 1
ATOM 901 C CA . PRO A 1 111 ? 18.490 10.397 -29.377 1.00 42.03 111 PRO A CA 1
ATOM 902 C C . PRO A 1 111 ? 17.045 10.214 -29.849 1.00 42.03 111 PRO A C 1
ATOM 904 O O . PRO A 1 111 ? 16.586 9.087 -30.055 1.00 42.03 111 PRO A O 1
ATOM 907 N N . PHE A 1 112 ? 16.328 11.320 -30.050 1.00 36.12 112 PHE A N 1
ATOM 908 C CA . PHE A 1 112 ? 14.987 11.302 -30.631 1.00 36.12 112 PHE A CA 1
ATOM 909 C C . PHE A 1 112 ? 15.096 10.803 -32.083 1.00 36.12 112 PHE A C 1
ATOM 911 O O . PHE A 1 112 ? 15.474 11.558 -32.976 1.00 36.12 112 PHE A O 1
ATOM 918 N N . GLY A 1 113 ? 14.846 9.508 -32.301 1.00 44.69 113 GLY A N 1
ATOM 919 C CA . GLY A 1 113 ? 14.905 8.867 -33.622 1.00 44.69 113 GLY A CA 1
ATOM 920 C C . GLY A 1 113 ? 15.831 7.654 -33.751 1.00 44.69 113 GLY A C 1
ATOM 921 O O . GLY A 1 113 ? 15.773 6.981 -34.774 1.00 44.69 113 GLY A O 1
ATOM 922 N N . SER A 1 114 ? 16.621 7.311 -32.732 1.00 38.28 114 SER A N 1
ATOM 923 C CA . SER A 1 114 ? 17.324 6.024 -32.681 1.00 38.28 114 SER A CA 1
ATOM 924 C C . SER A 1 114 ? 17.095 5.370 -31.328 1.00 38.28 114 SER A C 1
ATOM 926 O O . SER A 1 114 ? 17.950 5.393 -30.441 1.00 38.28 114 SER A O 1
ATOM 928 N N . ALA A 1 115 ? 15.933 4.725 -31.199 1.00 36.38 115 ALA A N 1
ATOM 929 C CA . ALA A 1 115 ? 15.916 3.486 -30.440 1.00 36.38 115 ALA A CA 1
ATOM 930 C C . ALA A 1 115 ? 17.090 2.649 -30.971 1.00 36.38 115 ALA A C 1
ATOM 932 O O . ALA A 1 115 ? 17.225 2.547 -32.196 1.00 36.38 115 ALA A O 1
ATOM 933 N N . PRO A 1 116 ? 17.958 2.076 -30.121 1.00 37.00 116 PRO A N 1
ATOM 934 C CA . PRO A 1 116 ? 18.748 0.969 -30.603 1.00 37.00 116 PRO A CA 1
ATOM 935 C C . PRO A 1 116 ? 17.718 -0.017 -31.143 1.00 37.00 116 PRO A C 1
ATOM 937 O O . PRO A 1 116 ? 16.851 -0.502 -30.408 1.00 37.00 116 PRO A O 1
ATOM 940 N N . GLU A 1 117 ? 17.773 -0.281 -32.446 1.00 39.44 117 GLU A N 1
ATOM 941 C CA . GLU A 1 117 ? 17.404 -1.596 -32.918 1.00 39.44 117 GLU A CA 1
ATOM 942 C C . GLU A 1 117 ? 18.286 -2.487 -32.051 1.00 39.44 117 GLU A C 1
ATOM 944 O O . GLU A 1 117 ? 19.505 -2.518 -32.235 1.00 39.44 117 GLU A O 1
ATOM 949 N N . LYS A 1 118 ? 17.707 -3.047 -30.971 1.00 38.12 118 LYS A N 1
ATOM 950 C CA . LYS A 1 118 ? 18.349 -4.102 -30.193 1.00 38.12 118 LYS A CA 1
ATOM 951 C C . LYS A 1 118 ? 18.978 -4.959 -31.267 1.00 38.12 118 LYS A C 1
ATOM 953 O O . LYS A 1 118 ? 18.233 -5.370 -32.164 1.00 38.12 118 LYS A O 1
ATOM 958 N N . GLU A 1 119 ? 20.300 -5.154 -31.238 1.00 35.94 119 GLU A N 1
ATOM 959 C CA . GLU A 1 119 ? 20.887 -6.220 -32.033 1.00 35.94 119 GLU A CA 1
ATOM 960 C C . GLU A 1 119 ? 19.940 -7.386 -31.816 1.00 35.94 119 GLU A C 1
ATOM 962 O O . GLU A 1 119 ? 19.734 -7.811 -30.671 1.00 35.94 119 GLU A O 1
ATOM 967 N N . LYS A 1 120 ? 19.229 -7.779 -32.878 1.00 37.19 120 LYS A N 1
ATOM 968 C CA . LYS A 1 120 ? 18.389 -8.961 -32.865 1.00 37.19 120 LYS A CA 1
ATOM 969 C C . LYS A 1 120 ? 19.395 -10.080 -32.718 1.00 37.19 120 LYS A C 1
ATOM 971 O O . LYS A 1 120 ? 19.831 -10.668 -33.705 1.00 37.19 120 LYS A O 1
ATOM 976 N N . GLY A 1 121 ? 19.863 -10.289 -31.489 1.00 38.50 121 GLY A N 1
ATOM 977 C CA . GLY A 1 121 ? 20.682 -11.405 -31.097 1.00 38.50 121 GLY A CA 1
ATOM 978 C C . GLY A 1 121 ? 19.848 -12.579 -31.518 1.00 38.50 121 GLY A C 1
ATOM 979 O O . GLY A 1 121 ? 18.788 -12.758 -30.930 1.00 38.50 121 GLY A O 1
ATOM 980 N N . LYS A 1 122 ? 20.266 -13.205 -32.631 1.00 37.75 122 LYS A N 1
ATOM 981 C CA . LYS A 1 122 ? 19.542 -14.209 -33.420 1.00 37.75 122 LYS A CA 1
ATOM 982 C C . LYS A 1 122 ? 18.286 -14.634 -32.680 1.00 37.75 122 LYS A C 1
ATOM 984 O O . LYS A 1 122 ? 18.426 -15.443 -31.763 1.00 37.75 122 LYS A O 1
ATOM 989 N N . GLU A 1 123 ? 17.140 -14.010 -32.985 1.00 43.88 123 GLU A N 1
ATOM 990 C CA . GLU A 1 123 ? 15.874 -14.326 -32.314 1.00 43.88 123 GLU A CA 1
ATOM 991 C C . GLU A 1 123 ? 15.769 -15.845 -32.316 1.00 43.88 123 GLU A C 1
ATOM 993 O O . GLU A 1 123 ? 15.661 -16.470 -33.373 1.00 43.88 123 GLU A O 1
ATOM 998 N N . LYS A 1 124 ? 15.968 -16.459 -31.145 1.00 56.84 124 LYS A N 1
ATOM 999 C CA . LYS A 1 124 ? 15.843 -17.901 -31.024 1.00 56.84 124 LYS A CA 1
ATOM 1000 C C . LYS A 1 124 ? 14.380 -18.154 -31.322 1.00 56.84 124 LYS A C 1
ATOM 1002 O O . LYS A 1 124 ? 13.518 -17.734 -30.558 1.00 56.84 124 LYS A O 1
ATOM 1007 N N . ILE A 1 125 ? 14.114 -18.745 -32.480 1.00 59.81 125 ILE A N 1
ATOM 1008 C CA . ILE A 1 125 ? 12.765 -19.120 -32.869 1.00 59.81 125 ILE A CA 1
ATOM 1009 C C . ILE A 1 125 ? 12.407 -20.295 -31.966 1.00 59.81 125 ILE A C 1
ATOM 1011 O O . ILE A 1 125 ? 12.833 -21.423 -32.208 1.00 59.81 125 ILE A O 1
ATOM 1015 N N . TYR A 1 126 ? 11.706 -20.002 -30.879 1.00 69.62 126 TYR A N 1
ATOM 1016 C CA . TYR A 1 126 ? 11.172 -21.012 -29.984 1.00 69.62 126 TYR A CA 1
ATOM 1017 C C . TYR A 1 126 ? 9.910 -21.602 -30.611 1.00 69.62 126 TYR A C 1
ATOM 1019 O O . TYR A 1 126 ? 9.116 -20.913 -31.255 1.00 69.62 126 TYR A O 1
ATOM 1027 N N . SER A 1 127 ? 9.700 -22.900 -30.434 1.00 80.62 127 SER A N 1
ATOM 1028 C CA . SER A 1 127 ? 8.385 -23.478 -30.682 1.00 80.62 127 SER A CA 1
ATOM 1029 C C . SER A 1 127 ? 7.379 -22.925 -29.667 1.00 80.62 127 SER A C 1
ATOM 1031 O O . SER A 1 127 ? 7.728 -22.618 -28.527 1.00 80.62 127 SER A O 1
ATOM 1033 N N . LYS A 1 128 ? 6.090 -22.885 -30.028 1.00 79.56 128 LYS A N 1
ATOM 1034 C CA . LYS A 1 128 ? 5.011 -22.468 -29.107 1.00 79.56 128 LYS A CA 1
ATOM 1035 C C . LYS A 1 128 ? 5.014 -23.234 -27.773 1.00 79.56 128 LYS A C 1
ATOM 1037 O O . LYS A 1 128 ? 4.529 -22.723 -26.768 1.00 79.56 128 LYS A O 1
ATOM 1042 N N . ALA A 1 129 ? 5.512 -24.473 -27.767 1.00 80.25 129 ALA A N 1
ATOM 1043 C CA . ALA A 1 129 ? 5.629 -25.284 -26.558 1.00 80.25 129 ALA A CA 1
ATOM 1044 C C . ALA A 1 129 ? 6.775 -24.804 -25.651 1.00 80.25 129 ALA A C 1
ATOM 1046 O O . ALA A 1 129 ? 6.594 -24.723 -24.438 1.00 80.25 129 ALA A O 1
ATOM 1047 N N . GLU A 1 130 ? 7.919 -24.445 -26.234 1.00 82.19 130 GLU A N 1
ATOM 1048 C CA . GLU A 1 130 ? 9.070 -23.898 -25.509 1.00 82.19 130 GLU A CA 1
ATOM 1049 C C . GLU A 1 130 ? 8.777 -22.494 -24.972 1.00 82.19 130 GLU A C 1
ATOM 1051 O O . GLU A 1 130 ? 9.063 -22.225 -23.810 1.00 82.19 130 GLU A O 1
ATOM 1056 N N . GLU A 1 131 ? 8.123 -21.630 -25.758 1.00 80.50 131 GLU A N 1
ATOM 1057 C CA . GLU A 1 131 ? 7.674 -20.307 -25.293 1.00 80.50 131 GLU A CA 1
ATOM 1058 C C . GLU A 1 131 ? 6.764 -20.430 -24.070 1.00 80.50 131 GLU A C 1
ATOM 1060 O O . GLU A 1 131 ? 6.964 -19.750 -23.065 1.00 80.50 131 GLU A O 1
ATOM 1065 N N . LYS A 1 132 ? 5.792 -21.347 -24.124 1.00 84.56 132 LYS A N 1
ATOM 1066 C CA . LYS A 1 132 ? 4.878 -21.592 -23.008 1.00 84.56 132 LYS A CA 1
ATOM 1067 C C . LYS A 1 132 ? 5.615 -22.085 -21.761 1.00 84.56 132 LYS A C 1
ATOM 1069 O O . LYS A 1 132 ? 5.290 -21.642 -20.665 1.00 84.56 132 LYS A O 1
ATOM 1074 N N . ALA A 1 133 ? 6.595 -22.976 -21.916 1.00 86.06 133 ALA A N 1
ATOM 1075 C CA . ALA A 1 133 ? 7.397 -23.469 -20.797 1.00 86.06 133 ALA A CA 1
ATOM 1076 C C . ALA A 1 133 ? 8.228 -22.347 -20.149 1.00 86.06 133 ALA A C 1
ATOM 1078 O O . ALA A 1 133 ? 8.225 -22.213 -18.928 1.00 86.06 133 ALA A O 1
ATOM 1079 N N . ILE A 1 134 ? 8.861 -21.495 -20.963 1.00 86.19 134 ILE A N 1
ATOM 1080 C CA . ILE A 1 134 ? 9.627 -20.330 -20.491 1.00 86.19 134 ILE A CA 1
ATOM 1081 C C . ILE A 1 134 ? 8.717 -19.350 -19.739 1.00 86.19 134 ILE A C 1
ATOM 1083 O O . ILE A 1 134 ? 9.078 -18.873 -18.664 1.00 86.19 134 ILE A O 1
ATOM 1087 N N . ILE A 1 135 ? 7.525 -19.069 -20.276 1.00 85.69 135 ILE A N 1
ATOM 1088 C CA . ILE A 1 135 ? 6.538 -18.196 -19.628 1.00 85.69 135 ILE A CA 1
ATOM 1089 C C . ILE A 1 135 ? 6.122 -18.771 -18.269 1.00 85.69 135 ILE A C 1
ATOM 1091 O O . ILE A 1 135 ? 6.035 -18.027 -17.296 1.00 85.69 135 ILE A O 1
ATOM 1095 N N . GLU A 1 136 ? 5.894 -20.080 -18.175 1.00 87.06 136 GLU A N 1
ATOM 1096 C CA . GLU A 1 136 ? 5.478 -20.727 -16.928 1.00 87.06 136 GLU A CA 1
ATOM 1097 C C . GLU A 1 136 ? 6.574 -20.678 -15.851 1.00 87.06 136 GLU A C 1
ATOM 1099 O O . GLU A 1 136 ? 6.309 -20.349 -14.693 1.00 87.06 136 GLU A O 1
ATOM 1104 N N . GLU A 1 137 ? 7.833 -20.909 -16.230 1.00 88.25 137 GLU A N 1
ATOM 1105 C CA . GLU A 1 137 ? 8.969 -20.728 -15.322 1.00 88.25 137 GLU A CA 1
ATOM 1106 C C . GLU A 1 137 ? 9.098 -19.271 -14.861 1.00 88.25 137 GLU A C 1
ATOM 1108 O O . GLU A 1 137 ? 9.279 -18.998 -13.667 1.00 88.25 137 GLU A O 1
ATOM 1113 N N . TRP A 1 138 ? 8.943 -18.323 -15.787 1.00 88.44 138 TRP A N 1
ATOM 1114 C CA . TRP A 1 138 ? 9.020 -16.897 -15.491 1.00 88.44 138 TRP A CA 1
ATOM 1115 C C . TRP A 1 138 ? 7.896 -16.438 -14.551 1.00 88.44 138 TRP A C 1
ATOM 1117 O O . TRP A 1 138 ? 8.170 -15.720 -13.588 1.00 88.44 138 TRP A O 1
ATOM 1127 N N . LYS A 1 139 ? 6.660 -16.927 -14.731 1.00 89.56 139 LYS A N 1
ATOM 1128 C CA . LYS A 1 139 ? 5.523 -16.674 -13.824 1.00 89.56 139 LYS A CA 1
ATOM 1129 C C . LYS A 1 139 ? 5.844 -17.059 -12.380 1.00 89.56 139 LYS A C 1
ATOM 1131 O O . LYS A 1 139 ? 5.540 -16.301 -11.458 1.00 89.56 139 LYS A O 1
ATOM 1136 N N . ILE A 1 140 ? 6.493 -18.207 -12.167 1.00 88.75 140 ILE A N 1
ATOM 1137 C CA . ILE A 1 140 ? 6.882 -18.672 -10.826 1.00 88.75 140 ILE A CA 1
ATOM 1138 C C . ILE A 1 140 ? 7.932 -17.741 -10.210 1.00 88.75 140 ILE A C 1
ATOM 1140 O O . ILE A 1 140 ? 7.847 -17.407 -9.022 1.00 88.75 140 ILE A O 1
ATOM 1144 N N . VAL A 1 141 ? 8.938 -17.338 -10.989 1.00 89.50 141 VAL A N 1
ATOM 1145 C CA . VAL A 1 141 ? 10.000 -16.431 -10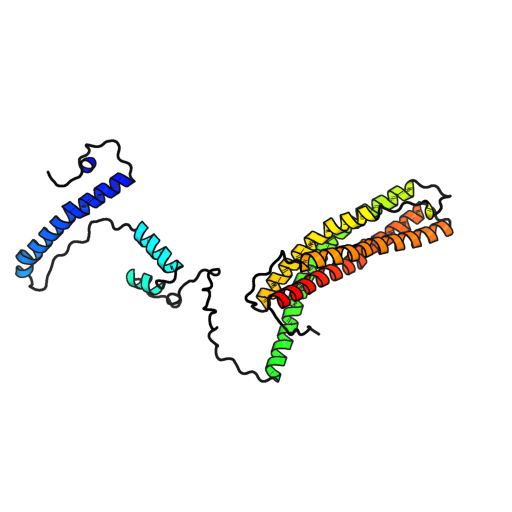.528 1.00 89.50 141 VAL A CA 1
ATOM 1146 C C . VAL A 1 141 ? 9.418 -15.062 -10.182 1.00 89.50 141 VAL A C 1
ATOM 1148 O O . VAL A 1 141 ? 9.641 -14.574 -9.069 1.00 89.50 141 VAL A O 1
ATOM 1151 N N . TYR A 1 142 ? 8.609 -14.502 -11.080 1.00 89.69 142 TYR A N 1
ATOM 1152 C CA . TYR A 1 142 ? 7.920 -13.231 -10.891 1.00 89.69 142 TYR A CA 1
ATOM 1153 C C . TYR A 1 142 ? 7.014 -13.269 -9.656 1.00 89.69 142 TYR A C 1
ATOM 1155 O O . TYR A 1 142 ? 7.124 -12.412 -8.781 1.00 89.69 142 TYR A O 1
ATOM 1163 N N . TRP A 1 143 ? 6.186 -14.308 -9.495 1.00 90.06 143 TRP A N 1
ATOM 1164 C CA . TRP A 1 143 ? 5.311 -14.447 -8.326 1.00 90.06 143 TRP A CA 1
ATOM 1165 C C . TRP A 1 143 ? 6.096 -14.483 -7.011 1.00 90.06 143 TRP A C 1
ATOM 1167 O O . TRP A 1 143 ? 5.745 -13.808 -6.042 1.00 90.06 143 TRP A O 1
ATOM 1177 N N . LYS A 1 144 ? 7.206 -15.229 -6.963 1.00 90.81 144 LYS A N 1
ATOM 1178 C CA . LYS A 1 144 ? 8.066 -15.284 -5.771 1.00 90.81 144 LYS A CA 1
ATOM 1179 C C . LYS A 1 144 ? 8.709 -13.936 -5.448 1.00 90.81 144 LYS A C 1
ATOM 1181 O O . LYS A 1 144 ? 8.947 -13.663 -4.268 1.00 90.81 144 LYS A O 1
ATOM 1186 N N . ALA A 1 145 ? 9.047 -13.136 -6.458 1.00 89.62 145 ALA A N 1
ATOM 1187 C CA . ALA A 1 145 ? 9.561 -11.782 -6.270 1.00 89.62 145 ALA A CA 1
ATOM 1188 C C . ALA A 1 145 ? 8.453 -10.844 -5.761 1.00 89.62 145 ALA A C 1
ATOM 1190 O O . ALA A 1 145 ? 8.624 -10.198 -4.723 1.00 89.62 145 ALA A O 1
ATOM 1191 N N . TYR A 1 146 ? 7.283 -10.882 -6.401 1.00 90.88 146 TYR A N 1
ATOM 1192 C CA . TYR A 1 146 ? 6.091 -10.124 -6.021 1.00 90.88 146 TYR A CA 1
ATOM 1193 C C . TYR A 1 146 ? 5.678 -10.377 -4.563 1.00 90.88 146 TYR A C 1
ATOM 1195 O O . TYR A 1 146 ? 5.497 -9.439 -3.782 1.00 90.88 146 TYR A O 1
ATOM 1203 N N . VAL A 1 147 ? 5.601 -11.644 -4.141 1.00 91.62 147 VAL A N 1
ATOM 1204 C CA . VAL A 1 147 ? 5.244 -12.013 -2.759 1.00 91.62 147 VAL A CA 1
ATOM 1205 C C . VAL A 1 147 ? 6.260 -11.474 -1.751 1.00 91.62 147 VAL A C 1
ATOM 1207 O O . VAL A 1 147 ? 5.880 -10.948 -0.706 1.00 91.62 147 VAL A O 1
ATOM 1210 N N . ARG A 1 148 ? 7.563 -11.563 -2.046 1.00 89.38 148 ARG A N 1
ATOM 1211 C CA . ARG A 1 148 ? 8.606 -11.047 -1.142 1.00 89.38 148 ARG A CA 1
ATOM 1212 C C . ARG A 1 148 ? 8.479 -9.541 -0.919 1.00 89.38 148 ARG A C 1
ATOM 1214 O O . ARG A 1 148 ? 8.627 -9.092 0.217 1.00 89.38 148 ARG A O 1
ATOM 1221 N N . LYS A 1 149 ? 8.179 -8.782 -1.975 1.00 88.75 149 LYS A N 1
ATOM 1222 C CA . LYS A 1 149 ? 7.993 -7.328 -1.901 1.00 88.75 149 LYS A CA 1
ATOM 1223 C C . LYS A 1 149 ? 6.724 -6.962 -1.129 1.00 88.75 149 LYS A C 1
ATOM 1225 O O . LYS A 1 149 ? 6.785 -6.209 -0.155 1.00 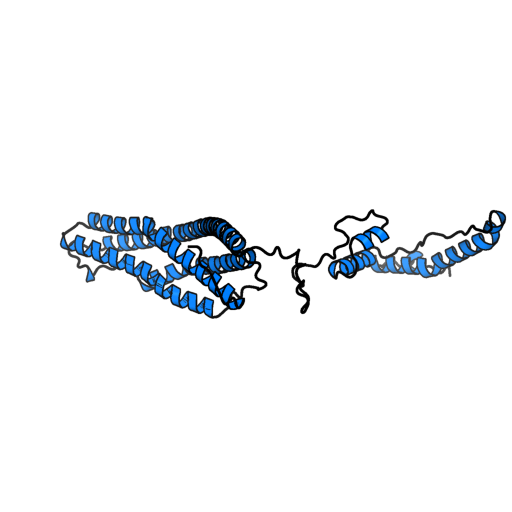88.75 149 LYS A O 1
ATOM 1230 N N . THR A 1 150 ? 5.595 -7.559 -1.502 1.00 92.75 150 THR A N 1
ATOM 1231 C CA . THR A 1 150 ? 4.288 -7.252 -0.900 1.00 92.75 150 THR A CA 1
ATOM 1232 C C . THR A 1 150 ? 4.218 -7.607 0.583 1.00 92.75 150 THR A C 1
ATOM 1234 O O . THR A 1 150 ? 3.610 -6.862 1.343 1.00 92.75 150 THR A O 1
ATOM 1237 N N . ILE A 1 151 ? 4.915 -8.651 1.055 1.00 94.31 151 ILE A N 1
ATOM 1238 C CA . ILE A 1 151 ? 4.995 -8.975 2.494 1.00 94.31 151 ILE A CA 1
ATOM 1239 C C . ILE A 1 151 ? 5.539 -7.799 3.321 1.00 94.31 151 ILE A C 1
ATOM 1241 O O . ILE A 1 151 ? 5.058 -7.549 4.429 1.00 94.31 151 ILE A O 1
ATOM 1245 N N . ASN A 1 152 ? 6.542 -7.077 2.818 1.00 93.62 152 ASN A N 1
ATOM 1246 C CA . ASN A 1 152 ? 7.116 -5.944 3.545 1.00 93.62 152 ASN A CA 1
ATOM 1247 C C . ASN A 1 152 ? 6.150 -4.751 3.572 1.00 93.62 152 ASN A C 1
ATOM 1249 O O . ASN A 1 152 ? 5.967 -4.144 4.628 1.00 93.62 152 ASN A O 1
ATOM 1253 N N . GLN A 1 153 ? 5.467 -4.484 2.458 1.00 96.00 153 GLN A N 1
ATOM 1254 C CA . GLN A 1 153 ? 4.423 -3.458 2.370 1.00 96.00 153 GLN A CA 1
ATOM 1255 C C . GLN A 1 153 ? 3.228 -3.792 3.291 1.00 96.00 153 GLN A C 1
ATOM 1257 O O . GLN A 1 153 ? 2.748 -2.935 4.037 1.00 96.00 153 GLN A O 1
ATOM 1262 N N . GLU A 1 154 ? 2.807 -5.063 3.341 1.00 96.31 154 GLU A N 1
ATOM 1263 C CA . GLU A 1 154 ? 1.748 -5.550 4.238 1.00 96.31 154 GLU A CA 1
ATOM 1264 C C . GLU A 1 154 ? 2.125 -5.336 5.714 1.00 96.31 154 GLU A C 1
ATOM 1266 O O . GLU A 1 154 ? 1.318 -4.858 6.519 1.00 96.31 154 GLU A O 1
ATOM 1271 N N . ARG A 1 155 ? 3.373 -5.659 6.082 1.00 95.69 155 ARG A N 1
ATOM 1272 C CA . ARG A 1 155 ? 3.903 -5.426 7.436 1.00 95.69 155 ARG A CA 1
ATOM 1273 C C . ARG A 1 155 ? 3.919 -3.942 7.788 1.00 95.69 155 ARG A C 1
ATOM 1275 O O . ARG A 1 155 ? 3.574 -3.599 8.920 1.00 95.69 155 ARG A O 1
ATOM 1282 N N . LEU A 1 156 ? 4.278 -3.080 6.837 1.00 96.00 156 LEU A N 1
ATOM 1283 C CA . LEU A 1 156 ? 4.302 -1.636 7.039 1.00 96.00 156 LEU A CA 1
ATOM 1284 C C . LEU A 1 156 ? 2.898 -1.089 7.324 1.00 96.00 156 LEU A C 1
ATOM 1286 O O . LEU A 1 156 ? 2.724 -0.436 8.353 1.00 96.00 156 LEU A O 1
ATOM 1290 N N . ILE A 1 157 ? 1.884 -1.429 6.516 1.00 96.06 157 ILE A N 1
ATOM 1291 C CA . ILE A 1 157 ? 0.491 -1.034 6.796 1.00 96.06 157 ILE A CA 1
ATOM 1292 C C . ILE A 1 157 ? 0.067 -1.529 8.179 1.00 96.06 157 ILE A C 1
ATOM 1294 O O . ILE A 1 157 ? -0.438 -0.754 8.991 1.00 96.06 157 ILE A O 1
ATOM 1298 N N . LYS A 1 158 ? 0.313 -2.807 8.490 1.00 95.56 158 LYS A N 1
ATOM 1299 C CA . LYS A 1 158 ? -0.056 -3.378 9.790 1.00 95.56 158 LYS A CA 1
ATOM 1300 C C . LYS A 1 158 ? 0.577 -2.608 10.955 1.00 95.56 158 LYS A C 1
ATOM 1302 O O . LYS A 1 158 ? -0.093 -2.366 11.959 1.00 95.56 158 LYS A O 1
ATOM 1307 N N . SER A 1 159 ? 1.845 -2.214 10.821 1.00 95.00 159 SER A N 1
ATOM 1308 C CA . SER A 1 159 ? 2.560 -1.443 11.845 1.00 95.00 159 SER A CA 1
ATOM 1309 C C . SER A 1 159 ? 1.912 -0.081 12.120 1.00 95.00 159 SER A C 1
ATOM 1311 O O . SER A 1 159 ? 2.002 0.409 13.240 1.00 95.00 159 SER A O 1
ATOM 1313 N N . LYS A 1 160 ? 1.223 0.508 11.132 1.00 96.00 160 LYS A N 1
ATOM 1314 C CA . LYS A 1 160 ? 0.497 1.778 11.274 1.00 96.00 160 LYS A CA 1
ATOM 1315 C C . LYS A 1 160 ? -0.948 1.597 11.733 1.00 96.00 160 LYS A C 1
ATOM 1317 O O . LYS A 1 160 ? -1.449 2.417 12.495 1.00 96.00 160 LYS A O 1
ATOM 1322 N N . LEU A 1 161 ? -1.597 0.502 11.335 1.00 95.44 161 LEU A N 1
ATOM 1323 C CA . LEU A 1 161 ? -2.957 0.181 11.771 1.00 95.44 161 LEU A CA 1
ATOM 1324 C C . LEU A 1 161 ? -3.040 -0.208 13.250 1.00 95.44 161 LEU A C 1
ATOM 1326 O O . LEU A 1 161 ? -4.053 0.067 13.884 1.00 95.44 161 LEU A O 1
ATOM 1330 N N . SER A 1 162 ? -2.012 -0.852 13.816 1.00 93.12 162 SER A N 1
ATOM 1331 C CA . SER A 1 162 ? -2.066 -1.257 15.229 1.00 93.12 162 SER A CA 1
ATOM 1332 C C . SER A 1 162 ? -2.191 -0.052 16.176 1.00 93.12 162 SER A C 1
ATOM 1334 O O . SER A 1 162 ? -3.167 -0.031 16.923 1.00 93.12 162 SER A O 1
ATOM 1336 N N . PRO A 1 163 ? -1.324 0.984 16.097 1.00 94.81 163 PRO A N 1
ATOM 1337 C CA . PRO A 1 163 ? -1.473 2.188 16.916 1.00 94.81 163 PRO A CA 1
ATOM 1338 C C . PRO A 1 163 ? -2.799 2.918 16.690 1.00 94.81 163 PRO A C 1
ATOM 1340 O O . PRO A 1 163 ? -3.398 3.406 17.641 1.00 94.81 163 PRO A O 1
ATOM 1343 N N . TYR A 1 164 ? -3.288 2.957 15.447 1.00 96.38 164 TYR A N 1
ATOM 1344 C CA . TYR A 1 164 ? -4.589 3.544 15.126 1.00 96.38 164 TYR A CA 1
ATOM 1345 C C . TYR A 1 164 ? -5.726 2.876 15.916 1.00 96.38 164 TYR A C 1
ATOM 1347 O O . TYR A 1 164 ? -6.508 3.549 16.591 1.00 96.38 164 TYR A O 1
ATOM 1355 N N . PHE A 1 165 ? -5.772 1.540 15.911 1.00 96.81 165 PHE A N 1
ATOM 1356 C CA . PHE A 1 165 ? -6.752 0.792 16.698 1.00 96.81 165 PHE A CA 1
ATOM 1357 C C . PHE A 1 165 ? -6.526 0.926 18.213 1.00 96.81 165 PHE A C 1
ATOM 1359 O O . PHE A 1 165 ? -7.504 0.938 18.953 1.00 96.81 165 PHE A O 1
ATOM 1366 N N . ASP A 1 166 ? -5.283 1.087 18.683 1.00 95.50 166 ASP A N 1
ATOM 1367 C CA . ASP A 1 166 ? -4.973 1.370 20.098 1.00 95.50 166 ASP A CA 1
ATOM 1368 C C . ASP A 1 166 ? -5.564 2.698 20.576 1.00 95.50 166 ASP A C 1
ATOM 1370 O O . ASP A 1 166 ? -6.166 2.779 21.654 1.00 95.50 166 ASP A O 1
ATOM 1374 N N . THR A 1 167 ? -5.430 3.743 19.761 1.00 95.94 167 THR A N 1
ATOM 1375 C CA . THR A 1 167 ? -6.015 5.054 20.047 1.00 95.94 167 THR A CA 1
ATOM 1376 C C . THR A 1 167 ? -7.542 4.986 20.045 1.00 95.94 167 THR A C 1
ATOM 1378 O O . THR A 1 167 ? -8.176 5.496 20.974 1.00 95.94 167 THR A O 1
ATOM 1381 N N . GLN A 1 168 ? -8.132 4.305 19.059 1.00 95.94 168 GLN A N 1
ATOM 1382 C CA . GLN A 1 168 ? -9.583 4.144 18.950 1.00 95.94 168 GLN A CA 1
ATOM 1383 C C . GLN A 1 168 ? -10.161 3.334 20.127 1.00 95.94 168 GLN A C 1
ATOM 1385 O O . GLN A 1 168 ? -11.142 3.756 20.741 1.00 95.94 168 GLN A O 1
ATOM 1390 N N . GLU A 1 169 ? -9.521 2.226 20.520 1.00 96.75 169 GLU A N 1
ATOM 1391 C CA . GLU A 1 169 ? -9.903 1.423 21.692 1.00 96.75 169 GLU A CA 1
ATOM 1392 C C . GLU A 1 169 ? -9.866 2.253 22.975 1.00 96.75 169 GLU A C 1
ATOM 1394 O O . GLU A 1 169 ? -10.836 2.279 23.736 1.00 96.75 169 GLU A O 1
ATOM 1399 N N . SER A 1 170 ? -8.772 2.985 23.194 1.00 96.00 170 SER A N 1
ATOM 1400 C CA . SER A 1 170 ? -8.596 3.827 24.379 1.00 96.00 170 SER A CA 1
ATOM 1401 C C . SER A 1 170 ? -9.688 4.893 24.496 1.00 96.00 170 SER A C 1
ATOM 1403 O O . SER A 1 170 ? -10.136 5.208 25.603 1.00 96.00 170 SER A O 1
ATOM 1405 N N . LEU A 1 171 ? -10.131 5.448 23.363 1.00 94.56 171 LEU A N 1
ATOM 1406 C CA . LEU A 1 171 ? -11.232 6.405 23.308 1.00 94.56 171 LEU A CA 1
ATOM 1407 C C . LEU A 1 171 ? -12.565 5.746 23.681 1.00 94.56 171 LEU A C 1
ATOM 1409 O O . LEU A 1 171 ? -13.271 6.264 24.549 1.00 94.56 171 LEU A O 1
ATOM 1413 N N . VAL A 1 172 ? -12.879 4.590 23.088 1.00 94.12 172 VAL A N 1
ATOM 1414 C CA . VAL A 1 172 ? -14.121 3.852 23.373 1.00 94.12 172 VAL A CA 1
ATOM 1415 C C . VAL A 1 172 ? -14.184 3.441 24.844 1.00 94.12 172 VAL A C 1
ATOM 1417 O O . VAL A 1 172 ? -15.188 3.691 25.506 1.00 94.12 172 VAL A O 1
ATOM 1420 N N . LEU A 1 173 ? -13.099 2.893 25.400 1.00 93.81 173 LEU A N 1
ATOM 1421 C CA . LEU A 1 173 ? -13.026 2.514 26.815 1.00 93.81 173 LEU A CA 1
ATOM 1422 C C . LEU A 1 173 ? -13.168 3.725 27.747 1.00 93.81 173 LEU A C 1
ATOM 1424 O O . LEU A 1 173 ? -13.814 3.6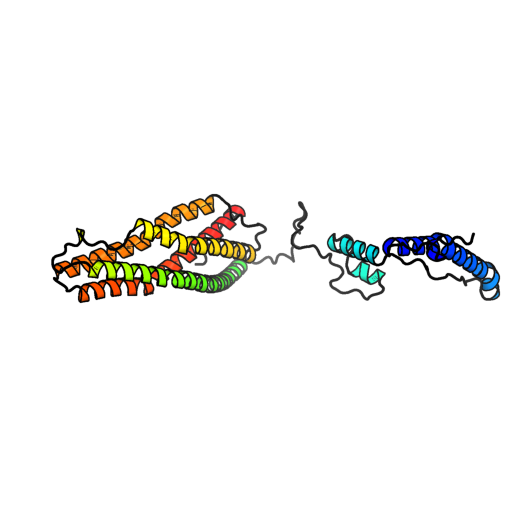41 28.793 1.00 93.81 173 LEU A O 1
ATOM 1428 N N . ARG A 1 174 ? -12.582 4.873 27.383 1.00 92.00 174 ARG A N 1
ATOM 1429 C CA . ARG A 1 174 ? -12.743 6.124 28.139 1.00 92.00 174 ARG A CA 1
ATOM 1430 C C . ARG A 1 174 ? -14.187 6.607 28.116 1.00 92.00 174 ARG A C 1
ATOM 1432 O O . ARG A 1 174 ? -14.665 7.083 29.142 1.00 92.00 174 ARG A O 1
ATOM 1439 N N . ASN A 1 175 ? -14.859 6.509 26.973 1.00 89.75 175 ASN A N 1
ATOM 1440 C CA . ASN A 1 175 ? -16.258 6.893 26.852 1.00 89.75 175 ASN A CA 1
ATOM 1441 C C . ASN A 1 175 ? -17.141 5.952 27.665 1.00 89.75 175 ASN A C 1
ATOM 1443 O O . ASN A 1 175 ? -17.919 6.441 28.472 1.00 89.75 175 ASN A O 1
ATOM 1447 N N . LEU A 1 176 ? -16.931 4.637 27.572 1.00 88.44 176 LEU A N 1
ATOM 1448 C CA . LEU A 1 176 ? -17.683 3.629 28.322 1.00 88.44 176 LEU A CA 1
ATOM 1449 C C . LEU A 1 176 ? -17.644 3.864 29.843 1.00 88.44 176 LEU A C 1
ATOM 1451 O O . LEU A 1 176 ? -18.668 3.753 30.509 1.00 88.44 176 LEU A O 1
ATOM 1455 N N . LYS A 1 177 ? -16.493 4.274 30.396 1.00 86.81 177 LYS A N 1
ATOM 1456 C CA . LYS A 1 177 ? -16.342 4.591 31.832 1.00 86.81 177 LYS A CA 1
ATOM 1457 C C . LYS A 1 177 ? -17.189 5.771 32.321 1.00 86.81 177 LYS A C 1
ATOM 1459 O O . LYS A 1 177 ? -17.366 5.908 33.527 1.00 86.81 177 LYS A O 1
ATOM 1464 N N . LYS A 1 178 ? -17.664 6.643 31.426 1.00 84.25 178 LYS A N 1
ATOM 1465 C CA . LYS A 1 178 ? -18.496 7.804 31.790 1.00 84.25 178 LYS A CA 1
ATOM 1466 C C . LYS A 1 178 ? -19.962 7.432 32.024 1.00 84.25 178 LYS A C 1
ATOM 1468 O O . LYS A 1 178 ? -20.698 8.255 32.558 1.00 84.25 178 LYS A O 1
ATOM 1473 N N . TYR A 1 179 ? -20.384 6.236 31.621 1.00 76.62 179 TYR A N 1
ATOM 1474 C CA . TYR A 1 179 ? -21.780 5.808 31.683 1.00 76.62 179 TYR A CA 1
ATOM 1475 C C . TYR A 1 179 ? -22.064 4.958 32.929 1.00 76.62 179 TYR A C 1
ATOM 1477 O O . TYR A 1 179 ? -21.186 4.262 33.440 1.00 76.62 179 TYR A O 1
ATOM 1485 N N . SER A 1 180 ? -23.297 5.044 33.438 1.00 67.44 180 SER A N 1
ATOM 1486 C CA . SER A 1 180 ? -23.797 4.274 34.585 1.00 67.44 180 SER A CA 1
ATOM 1487 C C . SER A 1 180 ? -24.512 2.990 34.136 1.00 67.44 180 SER A C 1
ATOM 1489 O O . SER A 1 180 ? -24.652 2.731 32.947 1.00 67.44 180 SER A O 1
ATOM 1491 N N . LYS A 1 181 ? -24.969 2.171 35.093 1.00 63.72 181 LYS A N 1
ATOM 1492 C CA . LYS A 1 181 ? -25.565 0.843 34.850 1.00 63.72 181 LYS A CA 1
ATOM 1493 C C . LYS A 1 181 ? -26.896 0.861 34.072 1.00 63.72 181 LYS A C 1
ATOM 1495 O O . LYS A 1 181 ? -27.262 -0.167 33.521 1.00 63.72 181 LYS A O 1
ATOM 1500 N N . ASP A 1 182 ? -27.577 2.006 34.002 1.00 65.00 182 ASP A N 1
ATOM 1501 C CA . ASP A 1 182 ? -28.921 2.148 33.411 1.00 65.00 182 ASP A CA 1
ATOM 1502 C C . ASP A 1 182 ? -28.913 2.731 31.981 1.00 65.00 182 ASP A C 1
ATOM 1504 O O . ASP A 1 182 ? -29.929 3.238 31.502 1.00 65.00 182 ASP A O 1
ATOM 1508 N N . TYR A 1 183 ? -27.768 2.712 31.292 1.00 70.12 183 TYR A N 1
ATOM 1509 C CA . TYR A 1 183 ? -27.625 3.366 29.988 1.00 70.12 183 TYR A CA 1
ATOM 1510 C C . TYR A 1 183 ? -28.257 2.571 28.833 1.00 70.12 183 TYR A C 1
ATOM 1512 O O . TYR A 1 183 ? -28.243 1.339 28.803 1.00 70.12 183 TYR A O 1
ATOM 1520 N N . LYS A 1 184 ? -28.767 3.291 27.825 1.00 70.06 184 LYS A N 1
ATOM 1521 C CA . LYS A 1 184 ? -29.227 2.706 26.554 1.00 70.06 184 LYS A CA 1
ATOM 1522 C C . LYS A 1 184 ? -28.142 2.815 25.490 1.00 70.06 184 LYS A C 1
ATOM 1524 O O . LYS A 1 184 ? -27.435 3.816 25.425 1.00 70.06 184 LYS A O 1
ATOM 1529 N N . MET A 1 185 ? -28.067 1.846 24.574 1.00 72.81 185 MET A N 1
ATOM 1530 C CA . MET A 1 185 ? -27.079 1.875 23.484 1.00 72.81 185 MET A CA 1
ATOM 1531 C C . MET A 1 185 ? -27.128 3.170 22.656 1.00 72.81 185 MET A C 1
ATOM 1533 O O . MET A 1 185 ? -26.089 3.692 22.264 1.00 72.81 185 MET A O 1
ATOM 1537 N N . SER A 1 186 ? -28.323 3.721 22.424 1.00 71.62 186 SER A N 1
ATOM 1538 C CA . SER A 1 186 ? -28.518 4.975 21.681 1.00 71.62 186 SER A CA 1
ATOM 1539 C C . SER A 1 186 ? -27.814 6.187 22.300 1.00 71.62 186 SER A C 1
ATOM 1541 O O . SER A 1 186 ? -27.624 7.189 21.621 1.00 71.62 186 SER A O 1
ATOM 1543 N N . GLU A 1 187 ? -27.444 6.111 23.578 1.00 68.19 187 GLU A N 1
ATOM 1544 C CA . GLU A 1 187 ? -26.771 7.178 24.323 1.00 68.19 187 GLU A CA 1
ATOM 1545 C C . GLU A 1 187 ? -25.244 6.994 24.347 1.00 68.19 187 GLU A C 1
ATOM 1547 O O . GLU A 1 187 ? -24.518 7.897 24.773 1.00 68.19 187 GLU A O 1
ATOM 1552 N N . LEU A 1 188 ? -24.740 5.840 23.883 1.00 76.50 188 LEU A N 1
ATOM 1553 C CA . LEU A 1 188 ? -23.324 5.502 23.923 1.00 76.50 188 LEU A CA 1
ATOM 1554 C C . LEU A 1 188 ? -22.581 6.075 22.715 1.00 76.50 188 LEU A C 1
ATOM 1556 O O . LEU A 1 188 ? -22.681 5.588 21.588 1.00 76.50 188 LEU A O 1
ATOM 1560 N N . PHE A 1 189 ? -21.751 7.080 22.976 1.00 82.00 189 PHE A N 1
ATOM 1561 C CA . PHE A 1 189 ? -20.826 7.606 21.984 1.00 82.00 189 PHE A CA 1
ATOM 1562 C C . PHE A 1 189 ? -19.578 6.715 21.893 1.00 82.00 189 PHE A C 1
ATOM 1564 O O . PHE A 1 189 ? -18.759 6.684 22.814 1.00 82.00 189 PHE A O 1
ATOM 1571 N N . LEU A 1 190 ? -19.422 5.996 20.775 1.00 86.62 190 LEU A N 1
ATOM 1572 C CA . LEU A 1 190 ? -18.255 5.142 20.532 1.00 86.62 190 LEU A CA 1
ATOM 1573 C C . LEU A 1 190 ? -17.028 5.992 20.177 1.00 86.62 190 LEU A C 1
ATOM 1575 O O . LEU A 1 190 ? -16.132 6.174 21.003 1.00 86.62 190 LEU A O 1
ATOM 1579 N N . PHE A 1 191 ? -17.008 6.538 18.964 1.00 91.69 191 PHE A N 1
ATOM 1580 C CA . PHE A 1 191 ? -15.959 7.416 18.461 1.00 91.69 191 PHE A CA 1
ATOM 1581 C C . PHE A 1 191 ? -16.500 8.284 17.311 1.00 91.69 191 PHE A C 1
ATOM 1583 O O . PHE A 1 191 ? -17.497 7.916 16.680 1.00 91.69 191 PHE A O 1
ATOM 1590 N N . PRO A 1 192 ? -15.865 9.435 17.036 1.00 93.31 192 PRO A N 1
ATOM 1591 C CA . PRO A 1 192 ? -16.268 10.312 15.945 1.00 93.31 192 PRO A CA 1
ATOM 1592 C C . PRO A 1 192 ? -15.896 9.693 14.583 1.00 93.31 192 PRO A C 1
ATOM 1594 O O . PRO A 1 192 ? -14.722 9.538 14.257 1.00 93.31 192 PRO A O 1
ATOM 1597 N N . MET A 1 193 ? -16.901 9.274 13.803 1.00 93.50 193 MET A N 1
ATOM 1598 C CA . MET A 1 193 ? -16.697 8.515 12.556 1.00 93.50 193 MET A CA 1
ATOM 1599 C C . MET A 1 193 ? -15.994 9.319 11.457 1.00 93.50 193 MET A C 1
ATOM 1601 O O . MET A 1 193 ? -15.156 8.765 10.750 1.00 93.50 193 MET A O 1
ATOM 1605 N N . ALA A 1 194 ? -16.333 10.601 11.294 1.00 94.50 194 ALA A N 1
ATOM 1606 C CA . ALA A 1 194 ? -15.770 11.431 10.230 1.00 94.50 194 ALA A CA 1
ATOM 1607 C C . ALA A 1 194 ? -14.266 11.654 10.447 1.00 94.50 194 ALA A C 1
ATOM 1609 O O . ALA A 1 194 ? -13.463 11.394 9.554 1.00 94.50 194 ALA A O 1
ATOM 1610 N N . GLU A 1 195 ? -13.890 12.018 11.669 1.00 95.38 195 GLU A N 1
ATOM 1611 C CA . GLU A 1 195 ? -12.514 12.207 12.113 1.00 95.38 195 GLU A CA 1
ATOM 1612 C C . GLU A 1 195 ? -11.729 10.894 12.027 1.00 95.38 195 GLU A C 1
ATOM 1614 O O . GLU A 1 195 ? -10.632 10.865 11.477 1.00 95.38 195 GLU A O 1
ATOM 1619 N N . ALA A 1 196 ? -12.318 9.774 12.464 1.00 95.56 196 ALA A N 1
ATOM 1620 C CA . ALA A 1 196 ? -11.682 8.463 12.352 1.00 95.56 196 ALA A CA 1
ATOM 1621 C C . ALA A 1 196 ? -11.408 8.061 10.890 1.00 95.56 196 ALA A C 1
ATOM 1623 O O . ALA A 1 196 ? -10.378 7.442 10.608 1.00 95.56 196 ALA A O 1
ATOM 1624 N N . ASN A 1 197 ? -12.313 8.387 9.961 1.00 95.88 197 ASN A N 1
ATOM 1625 C CA . ASN A 1 197 ? -12.131 8.131 8.529 1.00 95.88 197 ASN A CA 1
ATOM 1626 C C . ASN A 1 197 ? -11.026 9.010 7.934 1.00 95.88 197 ASN A C 1
ATOM 1628 O O . ASN A 1 197 ? -10.230 8.537 7.119 1.00 95.88 197 ASN A O 1
ATOM 1632 N N . GLU A 1 198 ? -10.959 10.273 8.345 1.00 95.50 198 GLU A N 1
ATOM 1633 C CA . GLU A 1 198 ? -9.936 11.209 7.890 1.00 95.50 198 GLU A CA 1
ATOM 1634 C C . GLU A 1 198 ? -8.544 10.839 8.417 1.00 95.50 198 GLU A C 1
ATOM 1636 O O . GLU A 1 198 ? -7.601 10.751 7.630 1.00 95.50 198 GLU A O 1
ATOM 1641 N N . GLU A 1 199 ? -8.421 10.501 9.702 1.00 95.62 199 GLU A N 1
ATOM 1642 C CA . GLU A 1 199 ? -7.180 9.994 10.298 1.00 95.62 199 GLU A CA 1
ATOM 1643 C C . GLU A 1 199 ? -6.670 8.742 9.575 1.00 95.62 199 GLU A C 1
ATOM 1645 O O . GLU A 1 199 ? -5.488 8.642 9.239 1.00 95.62 199 GLU A O 1
ATOM 1650 N N . LEU A 1 200 ? -7.564 7.794 9.278 1.00 95.69 200 LEU A N 1
ATOM 1651 C CA . LEU A 1 200 ? -7.198 6.576 8.562 1.00 95.69 200 LEU A CA 1
ATOM 1652 C C . LEU A 1 200 ? -6.705 6.878 7.139 1.00 95.69 200 LEU A C 1
ATOM 1654 O O . LEU A 1 200 ? -5.716 6.293 6.692 1.00 95.69 200 LEU A O 1
ATOM 1658 N N . ALA A 1 201 ? -7.355 7.815 6.444 1.00 95.44 201 ALA A N 1
ATOM 1659 C CA . ALA A 1 201 ? -6.932 8.256 5.120 1.00 95.44 201 ALA A CA 1
ATOM 1660 C C . ALA A 1 201 ? -5.557 8.946 5.158 1.00 95.44 201 ALA A C 1
ATOM 1662 O O . ALA A 1 201 ? -4.732 8.678 4.283 1.00 95.44 201 ALA A O 1
ATOM 1663 N N . ILE A 1 202 ? -5.279 9.767 6.176 1.00 96.00 202 ILE A N 1
ATOM 1664 C CA . ILE A 1 202 ? -3.969 10.407 6.392 1.00 96.00 202 ILE A CA 1
ATOM 1665 C C . ILE A 1 202 ? -2.873 9.355 6.611 1.00 96.00 202 ILE A C 1
ATOM 1667 O O . ILE A 1 202 ? -1.755 9.519 6.128 1.00 96.00 202 ILE A O 1
ATOM 1671 N N . ILE A 1 203 ? -3.185 8.258 7.304 1.00 95.94 203 ILE A N 1
ATOM 1672 C CA . ILE A 1 203 ? -2.229 7.177 7.574 1.00 95.94 203 ILE A CA 1
ATOM 1673 C C . ILE A 1 203 ? -1.957 6.330 6.323 1.00 95.94 203 ILE A C 1
ATOM 1675 O O . ILE A 1 203 ? -0.803 6.005 6.041 1.00 95.94 203 ILE A O 1
ATOM 1679 N N . LEU A 1 204 ? -3.004 5.924 5.599 1.00 96.56 204 LEU A N 1
ATOM 1680 C CA . LEU A 1 204 ? -2.880 4.938 4.522 1.00 96.56 204 LEU A CA 1
ATOM 1681 C C . LEU A 1 204 ? -2.549 5.552 3.161 1.00 96.56 204 LEU A C 1
ATOM 1683 O O . LEU A 1 204 ? -1.783 4.947 2.414 1.00 96.56 204 LEU A O 1
ATOM 1687 N N . SER A 1 205 ? -3.083 6.728 2.821 1.00 95.62 205 SER A N 1
ATOM 1688 C CA . SER A 1 205 ? -2.920 7.298 1.471 1.00 95.62 205 SER A CA 1
ATOM 1689 C C . SER A 1 205 ? -1.455 7.533 1.075 1.00 95.62 205 SER A C 1
ATOM 1691 O O . SER A 1 205 ? -1.090 7.134 -0.030 1.00 95.62 205 SER A O 1
ATOM 1693 N N . PRO A 1 206 ? -0.578 8.072 1.949 1.00 96.25 206 PRO A N 1
ATOM 1694 C CA . PRO A 1 206 ? 0.840 8.230 1.622 1.00 96.25 206 PRO A CA 1
ATOM 1695 C C . PRO A 1 206 ? 1.546 6.893 1.370 1.00 96.25 206 PRO A C 1
ATOM 1697 O O . PRO A 1 206 ? 2.379 6.793 0.476 1.00 96.25 206 PRO A O 1
ATOM 1700 N N . LEU A 1 207 ? 1.187 5.849 2.127 1.00 96.69 207 LEU A N 1
ATOM 1701 C CA . LEU A 1 207 ? 1.742 4.509 1.925 1.00 96.69 207 LEU A CA 1
ATOM 1702 C C . LEU A 1 207 ? 1.287 3.921 0.592 1.00 96.69 207 LEU A C 1
ATOM 1704 O O . LEU A 1 207 ? 2.083 3.324 -0.121 1.00 96.69 207 LEU A O 1
ATOM 1708 N N . LEU A 1 208 ? 0.012 4.099 0.242 1.00 96.50 208 LEU A N 1
ATOM 1709 C CA . LEU A 1 208 ? -0.507 3.639 -1.040 1.00 96.50 208 LEU A CA 1
ATOM 1710 C C . LEU A 1 208 ? 0.149 4.368 -2.215 1.00 96.50 208 LEU A C 1
ATOM 1712 O O . LEU A 1 208 ? 0.472 3.710 -3.196 1.00 96.50 208 LEU A O 1
ATOM 1716 N N . GLN A 1 209 ? 0.384 5.679 -2.104 1.00 95.75 209 GLN A N 1
ATOM 1717 C CA . GLN A 1 209 ? 1.111 6.451 -3.118 1.00 95.75 209 GLN A CA 1
ATOM 1718 C C . GLN A 1 209 ? 2.514 5.877 -3.327 1.00 95.75 209 GLN A C 1
ATOM 1720 O O . GLN A 1 209 ? 2.880 5.543 -4.451 1.00 95.75 209 GLN A O 1
ATOM 1725 N N . GLN A 1 210 ? 3.252 5.670 -2.234 1.00 95.69 210 GLN A N 1
ATOM 1726 C CA . GLN A 1 210 ? 4.573 5.048 -2.276 1.00 95.69 210 GLN A CA 1
ATOM 1727 C C . GLN A 1 210 ? 4.523 3.662 -2.940 1.00 95.69 210 GLN A C 1
ATOM 1729 O O . GLN A 1 210 ? 5.355 3.343 -3.783 1.00 95.69 210 GLN A O 1
ATOM 1734 N N . PHE A 1 211 ? 3.538 2.826 -2.599 1.00 96.31 211 PHE A N 1
ATOM 1735 C CA . PHE A 1 211 ? 3.419 1.492 -3.193 1.00 96.31 211 PHE A CA 1
ATOM 1736 C C . PHE A 1 211 ? 3.074 1.538 -4.679 1.00 96.31 211 PHE A C 1
ATOM 1738 O O . PHE A 1 211 ? 3.524 0.664 -5.413 1.00 96.31 211 PHE A O 1
ATOM 1745 N N . ILE A 1 212 ? 2.299 2.529 -5.128 1.00 95.62 212 ILE A N 1
ATOM 1746 C CA . ILE A 1 212 ? 2.000 2.732 -6.549 1.00 95.62 212 ILE A CA 1
ATOM 1747 C C . ILE A 1 212 ? 3.279 3.076 -7.313 1.00 95.62 212 ILE A C 1
ATOM 1749 O O . ILE A 1 212 ? 3.540 2.454 -8.340 1.00 95.62 212 ILE A O 1
ATOM 1753 N N . GLU A 1 213 ? 4.078 4.011 -6.800 1.00 94.44 213 GLU A N 1
ATOM 1754 C CA . GLU A 1 213 ? 5.349 4.432 -7.402 1.00 94.44 213 GLU A CA 1
ATOM 1755 C C . GLU A 1 213 ? 6.343 3.266 -7.465 1.00 94.44 213 GLU A C 1
ATOM 1757 O O . GLU A 1 213 ? 6.801 2.895 -8.544 1.00 94.44 213 GLU A O 1
ATOM 1762 N N . GLU A 1 214 ? 6.576 2.591 -6.335 1.00 94.50 214 GLU A N 1
ATOM 1763 C CA . GLU A 1 214 ? 7.463 1.427 -6.277 1.00 94.50 214 GLU A CA 1
ATOM 1764 C C . GLU A 1 214 ? 6.998 0.298 -7.208 1.00 94.50 214 GLU A C 1
ATOM 1766 O O . GLU A 1 214 ? 7.820 -0.426 -7.772 1.00 94.50 214 GLU A O 1
ATOM 1771 N N . ALA A 1 215 ? 5.688 0.051 -7.303 1.00 94.81 215 ALA A N 1
ATOM 1772 C CA . ALA A 1 215 ? 5.137 -0.978 -8.181 1.00 94.81 215 ALA A CA 1
ATOM 1773 C C . ALA A 1 215 ? 5.318 -0.616 -9.655 1.00 94.81 215 ALA A C 1
ATOM 1775 O O . ALA A 1 215 ? 5.619 -1.503 -10.451 1.00 94.81 215 ALA A O 1
ATOM 1776 N N . ALA A 1 216 ? 5.191 0.666 -10.000 1.00 94.31 216 ALA A N 1
ATOM 1777 C CA . ALA A 1 216 ? 5.357 1.136 -11.364 1.00 94.31 216 ALA A CA 1
ATOM 1778 C C . ALA A 1 216 ? 6.804 0.954 -11.818 1.00 94.31 216 ALA A C 1
ATOM 1780 O O . ALA A 1 216 ? 7.036 0.342 -12.856 1.00 94.31 216 ALA A O 1
ATOM 1781 N N . GLU A 1 217 ? 7.762 1.408 -11.007 1.00 92.94 217 GLU A N 1
ATOM 1782 C CA . GLU A 1 217 ? 9.197 1.261 -11.278 1.00 92.94 217 GLU A CA 1
ATOM 1783 C C . GLU A 1 217 ? 9.577 -0.208 -11.483 1.00 92.94 217 GLU A C 1
ATOM 1785 O O . GLU A 1 217 ? 10.134 -0.575 -12.512 1.00 92.94 217 GLU A O 1
ATOM 1790 N N . THR A 1 218 ? 9.184 -1.083 -10.551 1.00 92.12 218 THR A N 1
ATOM 1791 C CA . THR A 1 218 ? 9.490 -2.518 -10.667 1.00 92.12 218 THR A CA 1
ATOM 1792 C C . THR A 1 218 ? 8.835 -3.153 -11.889 1.00 92.12 218 THR A C 1
ATOM 1794 O O . THR A 1 218 ? 9.462 -3.961 -12.559 1.00 92.12 218 THR A O 1
ATOM 1797 N N . PHE A 1 219 ? 7.589 -2.797 -12.207 1.00 92.44 219 PHE A N 1
ATOM 1798 C CA . PHE A 1 219 ? 6.903 -3.352 -13.372 1.00 92.44 219 PHE A CA 1
ATOM 1799 C C . PHE A 1 219 ? 7.527 -2.874 -14.692 1.00 92.44 219 PHE A C 1
ATOM 1801 O O . PHE A 1 219 ? 7.635 -3.647 -15.642 1.00 92.44 219 PHE A O 1
ATOM 1808 N N . ILE A 1 220 ? 7.963 -1.615 -14.752 1.00 91.44 220 ILE A N 1
ATOM 1809 C CA . ILE A 1 220 ? 8.697 -1.061 -15.893 1.00 91.44 220 ILE A CA 1
ATOM 1810 C C . ILE A 1 220 ? 10.012 -1.820 -16.098 1.00 91.44 220 ILE A C 1
ATOM 1812 O O . ILE A 1 220 ? 10.290 -2.247 -17.221 1.00 91.44 220 ILE A O 1
ATOM 1816 N N . ASP A 1 221 ? 10.768 -2.046 -15.024 1.00 90.25 221 ASP A N 1
ATOM 1817 C CA . ASP A 1 221 ? 12.049 -2.754 -15.063 1.00 90.25 221 ASP A CA 1
ATOM 1818 C C . ASP A 1 221 ? 11.884 -4.238 -15.431 1.00 90.25 221 ASP A C 1
ATOM 1820 O O . ASP A 1 221 ? 12.570 -4.732 -16.328 1.00 90.25 221 ASP A O 1
ATOM 1824 N N . ASP A 1 222 ? 10.940 -4.941 -14.795 1.00 88.94 222 ASP A N 1
ATOM 1825 C CA . ASP A 1 222 ? 10.698 -6.379 -14.991 1.00 88.94 222 ASP A CA 1
ATOM 1826 C C . ASP A 1 222 ? 10.342 -6.720 -16.447 1.00 88.94 222 ASP A C 1
ATOM 1828 O O . ASP A 1 222 ? 10.717 -7.781 -16.954 1.00 88.94 222 ASP A O 1
ATOM 1832 N N . PHE A 1 223 ? 9.617 -5.825 -17.125 1.00 87.81 223 PHE A N 1
ATOM 1833 C CA . PHE A 1 223 ? 9.172 -6.006 -18.509 1.00 87.81 223 PHE A CA 1
ATOM 1834 C C . PHE A 1 223 ? 9.983 -5.186 -19.527 1.00 87.81 223 PHE A C 1
ATOM 1836 O O . PHE A 1 223 ? 9.726 -5.281 -20.729 1.00 87.81 223 PHE A O 1
ATOM 1843 N N . GLY A 1 224 ? 10.968 -4.400 -19.077 1.00 88.44 224 GLY A N 1
ATOM 1844 C CA . GLY A 1 224 ? 11.800 -3.551 -19.933 1.00 88.44 224 GLY A CA 1
ATOM 1845 C C . GLY A 1 224 ? 10.994 -2.529 -20.742 1.00 88.44 224 GLY A C 1
ATOM 1846 O O . GLY A 1 224 ? 11.242 -2.352 -21.938 1.00 88.44 224 GLY A O 1
ATOM 1847 N N . ILE A 1 225 ? 9.996 -1.904 -20.115 1.00 88.12 225 ILE A N 1
ATOM 1848 C CA . ILE A 1 225 ? 9.082 -0.960 -20.765 1.00 88.12 225 ILE A CA 1
ATOM 1849 C C . ILE A 1 225 ? 9.777 0.400 -20.908 1.00 88.12 225 ILE A C 1
ATOM 1851 O O . ILE A 1 225 ? 10.225 0.992 -19.937 1.00 88.12 225 ILE A O 1
ATOM 1855 N N . GLY A 1 226 ? 9.855 0.939 -22.124 1.00 85.50 226 GLY A N 1
ATOM 1856 C CA . GLY A 1 226 ? 10.544 2.205 -22.404 1.00 85.50 226 GLY A CA 1
ATOM 1857 C C . GLY A 1 226 ? 9.737 3.466 -22.074 1.00 85.50 226 GLY A C 1
ATOM 1858 O O . GLY A 1 226 ? 9.681 4.360 -22.915 1.00 85.50 226 GLY A O 1
ATOM 1859 N N . ILE A 1 227 ? 9.082 3.536 -20.910 1.00 84.75 227 ILE A N 1
ATOM 1860 C CA . ILE A 1 227 ? 8.311 4.717 -20.485 1.00 84.75 227 ILE A CA 1
ATOM 1861 C C . ILE A 1 227 ? 8.779 5.254 -19.131 1.00 84.75 227 ILE A C 1
ATOM 1863 O O . ILE A 1 227 ? 9.327 4.520 -18.314 1.00 84.75 227 ILE A O 1
ATOM 1867 N N . SER A 1 228 ? 8.508 6.534 -18.878 1.00 85.31 228 SER A N 1
ATOM 1868 C CA . SER A 1 228 ? 8.571 7.121 -17.537 1.00 85.31 228 SER A CA 1
ATOM 1869 C C . SER A 1 228 ? 7.161 7.158 -16.953 1.00 85.31 228 SER A C 1
ATOM 1871 O O . SER A 1 228 ? 6.227 7.564 -17.644 1.00 85.31 228 SER A O 1
ATOM 1873 N N . PHE A 1 229 ? 7.001 6.709 -15.708 1.00 87.94 229 PHE A N 1
ATOM 1874 C CA . PHE A 1 229 ? 5.703 6.682 -15.042 1.00 87.94 229 PHE A CA 1
ATOM 1875 C C . PHE A 1 229 ? 5.266 8.090 -14.623 1.00 87.94 229 PHE A C 1
ATOM 1877 O O . PHE A 1 229 ? 5.927 8.730 -13.804 1.00 87.94 229 PHE A O 1
ATOM 1884 N N . ASP A 1 230 ? 4.136 8.563 -15.153 1.00 87.75 230 ASP A N 1
ATOM 1885 C CA . ASP A 1 230 ? 3.556 9.839 -14.727 1.00 87.75 230 ASP A CA 1
ATOM 1886 C C . ASP A 1 230 ? 2.785 9.684 -13.407 1.00 87.75 230 ASP A C 1
ATOM 1888 O O . ASP A 1 230 ? 1.666 9.163 -13.367 1.00 87.75 230 ASP A O 1
ATOM 1892 N N . THR A 1 231 ? 3.384 10.181 -12.324 1.00 82.62 231 THR A N 1
ATOM 1893 C CA . THR A 1 231 ? 2.818 10.158 -10.968 1.00 82.62 231 THR A CA 1
ATOM 1894 C C . THR A 1 231 ? 1.728 11.203 -10.732 1.00 82.62 231 THR A C 1
ATOM 1896 O O . THR A 1 231 ? 1.072 11.162 -9.691 1.00 82.62 231 THR A O 1
ATOM 1899 N N . LYS A 1 232 ? 1.502 12.135 -11.668 1.00 85.81 232 LYS A N 1
ATOM 1900 C CA . LYS A 1 232 ? 0.515 13.226 -11.547 1.00 85.81 232 LYS A CA 1
ATOM 1901 C C . LYS A 1 232 ? -0.682 13.061 -12.481 1.00 85.81 232 LYS A C 1
ATOM 1903 O O . LYS A 1 232 ? -1.386 14.025 -12.783 1.00 85.81 232 LYS A O 1
ATOM 1908 N N . ASN A 1 233 ? -0.929 11.838 -12.930 1.00 85.44 233 ASN A N 1
ATOM 1909 C CA . ASN A 1 233 ? -2.036 11.537 -13.817 1.00 85.44 233 ASN A CA 1
ATOM 1910 C C . ASN A 1 233 ? -3.398 11.615 -13.074 1.00 85.44 233 ASN A C 1
ATOM 1912 O O . ASN A 1 233 ? -3.531 10.984 -12.023 1.00 85.44 233 ASN A O 1
ATOM 1916 N N . PRO A 1 234 ? -4.444 12.276 -13.625 1.00 88.19 234 PRO A N 1
ATOM 1917 C CA . PRO A 1 234 ? -5.807 12.302 -13.069 1.00 88.19 234 PRO A CA 1
ATOM 1918 C C . PRO A 1 234 ? -6.383 10.963 -12.582 1.00 88.19 234 PRO A C 1
ATOM 1920 O O . PRO A 1 234 ? -7.208 10.927 -11.671 1.00 88.19 234 PRO A O 1
ATOM 1923 N N . PHE A 1 235 ? -5.955 9.839 -13.157 1.00 89.00 235 PHE A N 1
ATOM 1924 C CA . PHE A 1 235 ? -6.431 8.519 -12.733 1.00 89.00 235 PHE A CA 1
ATOM 1925 C C . PHE A 1 235 ? -5.894 8.080 -11.367 1.00 89.00 235 PHE A C 1
ATOM 1927 O O . PHE A 1 235 ? -6.545 7.284 -10.691 1.00 89.00 235 PHE A O 1
ATOM 1934 N N . ILE A 1 236 ? -4.746 8.612 -10.942 1.00 89.75 236 ILE A N 1
ATOM 1935 C CA . ILE A 1 236 ? -4.222 8.425 -9.586 1.00 89.75 236 ILE A CA 1
ATOM 1936 C C . ILE A 1 236 ? -5.126 9.168 -8.596 1.00 89.75 236 ILE A C 1
ATOM 1938 O O . ILE A 1 236 ? -5.551 8.589 -7.596 1.00 89.75 236 ILE A O 1
ATOM 1942 N N . ASP A 1 237 ? -5.532 10.399 -8.914 1.00 90.56 237 ASP A N 1
ATOM 1943 C CA . ASP A 1 237 ? -6.476 11.153 -8.080 1.00 90.56 237 ASP A CA 1
ATOM 1944 C C . ASP A 1 237 ? -7.823 10.431 -7.953 1.00 90.56 237 ASP A C 1
ATOM 1946 O O . ASP A 1 237 ? -8.385 10.322 -6.859 1.00 90.56 237 ASP A O 1
ATOM 1950 N N . ASP A 1 238 ? -8.346 9.900 -9.058 1.00 91.50 238 ASP A N 1
ATOM 1951 C CA . ASP A 1 238 ? -9.601 9.147 -9.055 1.00 91.50 238 ASP A CA 1
ATOM 1952 C C . ASP A 1 238 ? -9.487 7.827 -8.283 1.00 91.50 238 ASP A C 1
ATOM 1954 O O . ASP A 1 238 ? -10.420 7.452 -7.559 1.00 91.50 238 ASP A O 1
ATOM 1958 N N . PHE A 1 239 ? -8.328 7.163 -8.346 1.00 93.19 239 PHE A N 1
ATOM 1959 C CA . PHE A 1 239 ? -8.022 6.021 -7.491 1.00 93.19 239 PHE A CA 1
ATOM 1960 C C . PHE A 1 239 ? -8.118 6.397 -6.010 1.00 93.19 239 PHE A C 1
ATOM 1962 O O . PHE A 1 239 ? -8.820 5.716 -5.260 1.00 93.19 239 PHE A O 1
ATOM 1969 N N . PHE A 1 240 ? -7.495 7.499 -5.580 1.00 92.56 240 PHE A N 1
ATOM 1970 C CA . PHE A 1 240 ? -7.548 7.926 -4.179 1.00 92.56 240 PHE A CA 1
ATOM 1971 C C . PHE A 1 240 ? -8.944 8.356 -3.733 1.00 92.56 240 PHE A C 1
ATOM 1973 O O . PHE A 1 240 ? -9.355 8.000 -2.627 1.00 92.56 240 PHE A O 1
ATOM 1980 N N . LYS A 1 241 ? -9.716 9.044 -4.584 1.00 91.38 241 LYS A N 1
ATOM 1981 C CA . LYS A 1 241 ? -11.122 9.379 -4.286 1.00 91.38 241 LYS A CA 1
ATOM 1982 C C . LYS A 1 241 ? -11.950 8.117 -4.042 1.00 91.38 241 LYS A C 1
ATOM 1984 O O . LYS A 1 241 ? -12.635 8.013 -3.025 1.00 91.38 241 LYS A O 1
ATOM 1989 N N . GLY A 1 242 ? -11.855 7.136 -4.941 1.00 91.75 242 GLY A N 1
ATOM 1990 C CA . GLY A 1 242 ? -12.562 5.863 -4.801 1.00 91.75 242 GLY A CA 1
ATOM 1991 C C . GLY A 1 242 ? -12.071 5.048 -3.603 1.00 91.75 242 GLY A C 1
ATOM 1992 O O . GLY A 1 242 ? -12.869 4.439 -2.883 1.00 91.75 242 GLY A O 1
ATOM 1993 N N . ARG A 1 243 ? -10.759 5.061 -3.347 1.00 92.25 243 ARG A N 1
ATOM 1994 C CA . ARG A 1 243 ? -10.155 4.334 -2.231 1.00 92.25 243 ARG A CA 1
ATOM 1995 C C . ARG A 1 243 ? -10.552 4.928 -0.886 1.00 92.25 243 ARG A C 1
ATOM 1997 O O . ARG A 1 243 ? -10.884 4.151 0.005 1.00 92.25 243 ARG A O 1
ATOM 2004 N N . LYS A 1 244 ? -10.614 6.257 -0.754 1.00 90.56 244 LYS A N 1
ATOM 2005 C CA . LYS A 1 244 ? -11.069 6.937 0.468 1.00 90.56 244 LYS A CA 1
ATOM 2006 C C . LYS A 1 244 ? -12.445 6.427 0.906 1.00 90.56 244 LYS A C 1
ATOM 2008 O O . LYS A 1 244 ? -12.582 5.992 2.042 1.00 90.56 244 LYS A O 1
ATOM 2013 N N . ILE A 1 245 ? -13.405 6.334 -0.019 1.00 90.75 245 ILE A N 1
ATOM 2014 C CA . ILE A 1 245 ? -14.752 5.789 0.250 1.00 90.75 245 ILE A CA 1
ATOM 2015 C C . ILE A 1 245 ? -14.682 4.330 0.734 1.00 90.75 245 ILE A C 1
ATOM 2017 O O . ILE A 1 245 ? -15.402 3.921 1.641 1.00 90.75 245 ILE A O 1
ATOM 2021 N N . LYS A 1 246 ? -13.802 3.508 0.149 1.00 89.94 246 LYS A N 1
ATOM 2022 C CA . LYS A 1 246 ? -13.628 2.110 0.582 1.00 89.94 246 LYS A CA 1
ATOM 2023 C C . LYS A 1 246 ? -12.970 1.993 1.958 1.00 89.94 246 LYS A C 1
ATOM 2025 O O . LYS A 1 246 ? -13.321 1.073 2.696 1.00 89.94 246 LYS A O 1
ATOM 2030 N N . MET A 1 247 ? -12.056 2.898 2.308 1.00 91.81 247 MET A N 1
ATOM 2031 C CA . MET A 1 247 ? -11.405 2.924 3.621 1.00 91.81 247 MET A CA 1
ATOM 2032 C C . MET A 1 247 ? -12.397 3.218 4.753 1.00 91.81 247 MET A C 1
ATOM 2034 O O . MET A 1 247 ? -12.251 2.645 5.829 1.00 91.81 247 MET A O 1
ATOM 2038 N N . GLU A 1 248 ? -13.455 4.001 4.508 1.00 92.69 248 GLU A N 1
ATOM 2039 C CA . GLU A 1 248 ? -14.536 4.223 5.490 1.00 92.69 248 GLU A CA 1
ATOM 2040 C C . GLU A 1 248 ? -15.172 2.901 5.958 1.00 92.69 248 GLU A C 1
ATOM 2042 O O . GLU A 1 248 ? -15.550 2.747 7.121 1.00 92.69 248 GLU A O 1
ATOM 2047 N N . GLY A 1 249 ? -15.207 1.890 5.080 1.00 93.44 249 GLY A N 1
ATOM 2048 C CA . GLY A 1 249 ? -15.688 0.545 5.398 1.00 93.44 249 GLY A CA 1
ATOM 2049 C C . GLY A 1 249 ? -14.935 -0.137 6.549 1.00 93.44 249 GLY A C 1
ATOM 2050 O O . GLY A 1 249 ? -15.513 -0.975 7.244 1.00 93.44 249 GLY A O 1
ATOM 2051 N N . ILE A 1 250 ? -13.675 0.234 6.800 1.00 94.75 250 ILE A N 1
ATOM 2052 C CA . ILE A 1 250 ? -12.870 -0.295 7.913 1.00 94.75 250 ILE A CA 1
ATOM 2053 C C . ILE A 1 250 ? -13.447 0.175 9.254 1.00 94.75 250 ILE A C 1
ATOM 2055 O O . ILE A 1 250 ? -13.628 -0.628 10.177 1.00 94.75 250 ILE A O 1
ATOM 2059 N N . ASN A 1 251 ? -13.786 1.460 9.348 1.00 96.12 251 ASN A N 1
ATOM 2060 C CA . ASN A 1 251 ? -14.393 2.028 10.545 1.00 96.12 251 ASN A CA 1
ATOM 2061 C C . ASN A 1 251 ? -15.842 1.596 10.705 1.00 96.12 251 ASN A C 1
ATOM 2063 O O . ASN A 1 251 ? -16.207 1.219 11.813 1.00 96.12 251 ASN A O 1
ATOM 2067 N N . ASN A 1 252 ? -16.617 1.523 9.618 1.00 95.56 252 ASN A N 1
ATOM 2068 C CA . ASN A 1 252 ? -17.980 0.978 9.654 1.00 95.56 252 ASN A CA 1
ATOM 2069 C C . ASN A 1 252 ? -17.986 -0.441 10.239 1.00 95.56 252 ASN A C 1
ATOM 2071 O O . ASN A 1 252 ? -18.700 -0.716 11.195 1.00 95.56 252 ASN A O 1
ATOM 2075 N N . THR A 1 253 ? -17.085 -1.312 9.768 1.00 95.06 253 THR A N 1
ATOM 2076 C CA . THR A 1 253 ? -16.958 -2.686 10.291 1.00 95.06 253 THR A CA 1
ATOM 2077 C C . THR A 1 253 ? -16.633 -2.711 11.789 1.00 95.06 253 THR A C 1
ATOM 2079 O O . THR A 1 253 ? -17.105 -3.580 12.519 1.00 95.06 253 THR A O 1
ATOM 2082 N N . THR A 1 254 ? -15.807 -1.777 12.269 1.00 95.81 254 THR A N 1
ATOM 2083 C CA . THR A 1 254 ? -15.459 -1.673 13.697 1.00 95.81 254 THR A CA 1
ATOM 2084 C C . THR A 1 254 ? -16.632 -1.163 14.516 1.00 95.81 254 THR A C 1
ATOM 2086 O O . THR A 1 254 ? -16.942 -1.729 15.562 1.00 95.81 254 THR A O 1
ATOM 2089 N N . TYR A 1 255 ? -17.293 -0.123 14.021 1.00 95.31 255 TYR A N 1
ATOM 2090 C CA . TYR A 1 255 ? -18.452 0.486 14.644 1.00 95.31 255 TYR A CA 1
ATOM 2091 C C . TYR A 1 255 ? -19.592 -0.525 14.783 1.00 95.31 255 TYR A C 1
ATOM 2093 O O . TYR A 1 255 ? -20.114 -0.703 15.879 1.00 95.31 255 TYR A O 1
ATOM 2101 N N . ASP A 1 256 ? -19.915 -1.255 13.714 1.00 94.88 256 ASP A N 1
ATOM 2102 C CA . ASP A 1 256 ? -20.974 -2.266 13.705 1.00 94.88 256 ASP A CA 1
ATOM 2103 C C . ASP A 1 256 ? -20.664 -3.427 14.658 1.00 94.88 256 ASP A C 1
ATOM 2105 O O . ASP A 1 256 ? -21.544 -3.884 15.391 1.00 94.88 256 ASP A O 1
ATOM 2109 N N . ALA A 1 257 ? -19.405 -3.878 14.708 1.00 95.19 257 ALA A N 1
ATOM 2110 C CA . ALA A 1 257 ? -18.975 -4.926 15.633 1.00 95.19 257 ALA A CA 1
ATOM 2111 C C . ALA A 1 257 ? -19.089 -4.486 17.102 1.00 95.19 257 ALA A C 1
ATOM 2113 O O . ALA A 1 257 ? -19.598 -5.240 17.935 1.00 95.19 257 ALA A O 1
ATOM 2114 N N . LEU A 1 258 ? -18.652 -3.260 17.416 1.00 94.81 258 LEU A N 1
ATOM 2115 C CA . LEU A 1 258 ? -18.787 -2.678 18.752 1.00 94.81 258 LEU A CA 1
ATOM 2116 C C . LEU A 1 258 ? -20.252 -2.483 19.126 1.00 94.81 258 LEU A C 1
ATOM 2118 O O . LEU A 1 258 ? -20.657 -2.856 20.223 1.00 94.81 258 LEU A O 1
ATOM 2122 N N . LYS A 1 259 ? -21.054 -1.938 18.209 1.00 93.38 259 LYS A N 1
ATOM 2123 C CA . LYS A 1 259 ? -22.479 -1.719 18.423 1.00 93.38 259 LYS A CA 1
ATOM 2124 C C . LYS A 1 259 ? -23.180 -3.022 18.770 1.00 93.38 259 LYS A C 1
ATOM 2126 O O . LYS A 1 259 ? -23.805 -3.107 19.820 1.00 93.38 259 LYS A O 1
ATOM 2131 N N . LYS A 1 260 ? -22.990 -4.053 17.948 1.00 93.88 260 LYS A N 1
ATOM 2132 C CA . LYS A 1 260 ? -23.588 -5.368 18.170 1.00 93.88 260 LYS A CA 1
ATOM 2133 C C . LYS A 1 260 ? -23.177 -5.970 19.518 1.00 93.88 260 LYS A C 1
ATOM 2135 O O . LYS A 1 260 ? -24.037 -6.374 20.291 1.00 93.88 260 LYS A O 1
ATOM 2140 N N . THR A 1 261 ? -21.875 -6.017 19.820 1.00 94.12 261 THR A N 1
ATOM 2141 C CA . THR A 1 261 ? -21.406 -6.674 21.054 1.00 94.12 261 THR A CA 1
ATOM 2142 C C . THR A 1 261 ? -21.836 -5.925 22.316 1.00 94.12 261 THR A C 1
ATOM 2144 O O . THR A 1 261 ? -22.128 -6.551 23.334 1.00 94.12 261 THR A O 1
ATOM 2147 N N . LEU A 1 262 ? -21.903 -4.593 22.262 1.00 91.88 262 LEU A N 1
ATOM 2148 C CA . LEU A 1 262 ? -22.323 -3.774 23.395 1.00 91.88 262 LEU A CA 1
ATOM 2149 C C . LEU A 1 262 ? -23.841 -3.814 23.586 1.00 91.88 262 LEU A C 1
ATOM 2151 O O . LEU A 1 262 ? -24.280 -3.901 24.725 1.00 91.88 262 LEU A O 1
ATOM 2155 N N . GLU A 1 263 ? -24.638 -3.831 22.512 1.00 90.88 263 GLU A N 1
ATOM 2156 C CA . GLU A 1 263 ? -26.093 -4.042 22.598 1.00 90.88 263 GLU A CA 1
ATOM 2157 C C . GLU A 1 263 ? -26.427 -5.366 23.290 1.00 90.88 263 GLU A C 1
ATOM 2159 O O . GLU A 1 263 ? -27.238 -5.385 24.215 1.00 90.88 263 GLU A O 1
ATOM 2164 N N . GLU A 1 264 ? -25.758 -6.452 22.896 1.00 91.88 264 GLU A N 1
ATOM 2165 C CA . GLU A 1 264 ? -25.906 -7.763 23.537 1.00 91.88 264 GLU A CA 1
ATOM 2166 C C . GLU A 1 264 ? -25.511 -7.720 25.023 1.00 91.88 264 GLU A C 1
ATOM 2168 O O . GLU A 1 264 ? -26.232 -8.243 25.872 1.00 91.88 264 GLU A O 1
ATOM 2173 N N . GLY A 1 265 ? -24.391 -7.072 25.362 1.00 91.00 265 GLY A N 1
ATOM 2174 C CA . GLY A 1 265 ? -23.933 -6.965 26.750 1.00 91.00 265 GLY A CA 1
ATOM 2175 C C . GLY A 1 265 ? -24.879 -6.150 27.641 1.00 91.00 265 GLY A C 1
ATOM 2176 O O . GLY A 1 265 ? -25.171 -6.556 28.766 1.00 91.00 265 GLY A O 1
ATOM 2177 N N . ILE A 1 266 ? -25.425 -5.042 27.128 1.00 88.62 266 ILE A N 1
ATOM 2178 C CA . ILE A 1 266 ? -26.412 -4.215 27.843 1.00 88.62 266 ILE A CA 1
ATOM 2179 C C . ILE A 1 266 ? -27.697 -5.007 28.094 1.00 88.62 266 ILE A C 1
ATOM 2181 O O . ILE A 1 266 ? -28.218 -4.991 29.207 1.00 88.62 266 ILE A O 1
ATOM 2185 N N . GLN A 1 267 ? -28.204 -5.721 27.082 1.00 88.94 267 GLN A N 1
ATOM 2186 C CA . GLN A 1 267 ? -29.415 -6.542 27.212 1.00 88.94 267 GLN A CA 1
ATOM 2187 C C . GLN A 1 267 ? -29.250 -7.662 28.247 1.00 88.94 267 GLN A C 1
ATOM 2189 O O . GLN A 1 267 ? -30.197 -7.980 28.963 1.00 88.94 267 GLN A O 1
ATOM 2194 N N . ASN A 1 268 ? -28.040 -8.211 28.366 1.00 90.88 268 ASN A N 1
ATOM 2195 C CA . ASN A 1 268 ? -27.696 -9.222 29.365 1.00 90.88 268 ASN A CA 1
ATOM 2196 C C . ASN A 1 268 ? -27.430 -8.643 30.768 1.00 90.88 268 ASN A C 1
ATOM 2198 O O . ASN A 1 268 ? -27.177 -9.406 31.700 1.00 90.88 268 ASN A O 1
ATOM 2202 N N . GLY A 1 269 ? -27.476 -7.318 30.944 1.00 88.75 269 GLY A N 1
ATOM 2203 C CA . GLY A 1 269 ? -27.211 -6.664 32.227 1.00 88.75 269 GLY A CA 1
ATOM 2204 C C . GLY A 1 269 ? -25.747 -6.743 32.676 1.00 88.75 269 GLY A C 1
ATOM 2205 O O . GLY A 1 269 ? -25.475 -6.707 33.880 1.00 88.75 269 GLY A O 1
ATOM 2206 N N . GLU A 1 270 ? -24.812 -6.868 31.729 1.00 90.19 270 GLU A N 1
ATOM 2207 C CA . GLU A 1 270 ? -23.377 -6.951 32.007 1.00 90.19 270 GLU A CA 1
ATOM 2208 C C . GLU A 1 270 ? -22.846 -5.680 32.688 1.00 90.19 270 GLU A C 1
ATOM 2210 O O . GLU A 1 270 ? -23.300 -4.554 32.473 1.00 90.19 270 GLU A O 1
ATOM 2215 N N . THR A 1 271 ? -21.838 -5.853 33.536 1.00 90.38 271 THR A N 1
ATOM 2216 C CA . THR A 1 271 ? -21.136 -4.753 34.198 1.00 90.38 271 THR A CA 1
ATOM 2217 C C . THR A 1 271 ? -20.219 -4.004 33.228 1.00 90.38 271 THR A C 1
ATOM 2219 O O . THR A 1 271 ? -19.743 -4.545 32.233 1.00 90.38 271 THR A O 1
ATOM 2222 N N . ILE A 1 272 ? -19.851 -2.764 33.572 1.00 89.19 272 ILE A N 1
ATOM 2223 C CA . ILE A 1 272 ? -18.891 -1.953 32.793 1.00 89.19 272 ILE A CA 1
ATOM 2224 C C . ILE A 1 272 ? -17.567 -2.702 32.559 1.00 89.19 272 ILE A C 1
ATOM 2226 O O . ILE A 1 272 ? -16.944 -2.555 31.507 1.00 89.19 272 ILE A O 1
ATOM 2230 N N . LYS A 1 273 ? -17.132 -3.521 33.525 1.00 91.62 273 LYS A N 1
ATOM 2231 C CA . LYS A 1 273 ? -15.914 -4.330 33.405 1.00 91.62 273 LYS A CA 1
ATOM 2232 C C . LYS A 1 273 ? -16.048 -5.403 32.318 1.00 91.62 273 LYS A C 1
ATOM 2234 O O . LYS A 1 273 ? -15.113 -5.595 31.550 1.00 91.62 273 LYS A O 1
ATOM 2239 N N . GLU A 1 274 ? -17.195 -6.069 32.240 1.00 93.31 274 GLU A N 1
ATOM 2240 C CA . GLU A 1 274 ? -17.480 -7.093 31.225 1.00 93.31 274 GLU A CA 1
ATOM 2241 C C . GLU A 1 274 ? -17.627 -6.466 29.833 1.00 93.31 274 GLU A C 1
ATOM 2243 O O . GLU A 1 274 ? -16.983 -6.914 28.883 1.00 93.31 274 GLU A O 1
ATOM 2248 N N . LEU A 1 275 ? -18.341 -5.340 29.737 1.00 92.25 275 LEU A N 1
ATOM 2249 C CA . LEU A 1 275 ? -18.456 -4.554 28.505 1.00 92.25 275 LEU A CA 1
ATOM 2250 C C . LEU A 1 275 ? -17.090 -4.057 28.005 1.00 92.25 275 LEU A C 1
ATOM 2252 O O . LEU A 1 275 ? -16.814 -4.108 26.808 1.00 92.25 275 LEU A O 1
ATOM 2256 N N . SER A 1 276 ? -16.204 -3.634 28.912 1.00 93.69 276 SER A N 1
ATOM 2257 C CA . SER A 1 276 ? -14.825 -3.262 28.560 1.00 93.69 276 SER A CA 1
ATOM 2258 C C . SER A 1 276 ? -14.070 -4.450 27.954 1.00 93.69 276 SER A C 1
ATOM 2260 O O . SER A 1 276 ? -13.416 -4.296 26.927 1.00 93.69 276 SER A O 1
ATOM 2262 N N . GLY A 1 277 ? -14.237 -5.652 28.518 1.00 96.00 277 GLY A N 1
ATOM 2263 C CA . GLY A 1 277 ? -13.666 -6.884 27.965 1.00 96.00 277 GLY A CA 1
ATOM 2264 C C . GLY A 1 277 ? -14.183 -7.220 26.560 1.00 96.00 277 GLY A C 1
ATOM 2265 O O . GLY A 1 277 ? -13.414 -7.678 25.714 1.00 96.00 277 GLY A O 1
ATOM 2266 N N . ARG A 1 278 ? -15.462 -6.942 26.262 1.00 95.31 278 ARG A N 1
ATOM 2267 C CA . ARG A 1 278 ? -16.016 -7.079 24.900 1.00 95.31 278 ARG A CA 1
ATOM 2268 C C . ARG A 1 278 ? -15.365 -6.109 23.914 1.00 95.31 278 ARG A C 1
ATOM 2270 O O . ARG A 1 278 ? -15.020 -6.516 22.805 1.00 95.31 278 ARG A O 1
ATOM 2277 N N . VAL A 1 279 ? -15.167 -4.852 24.317 1.00 95.81 279 VAL A N 1
ATOM 2278 C CA . VAL A 1 279 ? -14.462 -3.843 23.505 1.00 95.81 279 VAL A CA 1
ATOM 2279 C C . VAL A 1 279 ? -13.033 -4.302 23.213 1.00 95.81 279 VAL A C 1
ATOM 2281 O O . VAL A 1 279 ? -12.632 -4.342 22.049 1.00 95.81 279 VAL A O 1
ATOM 2284 N N . GLU A 1 280 ? -12.297 -4.726 24.242 1.00 96.88 280 GLU A N 1
ATOM 2285 C CA . GLU A 1 280 ? -10.930 -5.244 24.104 1.00 96.88 280 GLU A CA 1
ATOM 2286 C C . GLU A 1 280 ? -10.862 -6.441 23.144 1.00 96.88 280 GLU A C 1
ATOM 2288 O O . GLU A 1 280 ? -9.947 -6.545 22.323 1.00 96.88 280 GLU A O 1
ATOM 2293 N N . HIS A 1 281 ? -11.852 -7.339 23.186 1.00 96.81 281 HIS A N 1
ATOM 2294 C CA . HIS A 1 281 ? -11.926 -8.474 22.268 1.00 96.81 281 HIS A CA 1
ATOM 2295 C C . HIS A 1 281 ? -12.072 -8.034 20.803 1.00 96.81 281 HIS A C 1
ATOM 2297 O O . HIS A 1 281 ? -11.314 -8.501 19.948 1.00 96.81 281 HIS A O 1
ATOM 2303 N N . VAL A 1 282 ? -12.980 -7.093 20.512 1.00 96.69 282 VAL A N 1
ATOM 2304 C CA . VAL A 1 282 ? -13.181 -6.559 19.151 1.00 96.69 282 VAL A CA 1
ATOM 2305 C C . VAL A 1 282 ? -11.892 -5.934 18.612 1.00 96.69 282 VAL A C 1
ATOM 2307 O O . VAL A 1 282 ? -11.492 -6.194 17.474 1.00 96.69 282 VAL A O 1
ATOM 2310 N N . TYR A 1 283 ? -11.193 -5.150 19.431 1.00 96.94 283 TYR A N 1
ATOM 2311 C CA . TYR A 1 283 ? -9.951 -4.511 19.004 1.00 96.94 283 TYR A CA 1
ATOM 2312 C C . TYR A 1 283 ? -8.752 -5.468 18.956 1.00 96.94 283 TYR A C 1
ATOM 2314 O O . TYR A 1 283 ? -7.840 -5.285 18.145 1.00 96.94 283 TYR A O 1
ATOM 2322 N N . LYS A 1 284 ? -8.744 -6.546 19.747 1.00 96.38 284 LYS A N 1
ATOM 2323 C CA . LYS A 1 284 ? -7.769 -7.637 19.600 1.00 96.38 284 LYS A CA 1
ATOM 2324 C C . LYS A 1 284 ? -7.890 -8.309 18.230 1.00 96.38 284 LYS A C 1
ATOM 2326 O O . LYS A 1 284 ? -6.873 -8.534 17.569 1.00 96.38 284 LYS A O 1
ATOM 2331 N N . GLU A 1 285 ? -9.110 -8.586 17.770 1.00 94.25 285 GLU A N 1
ATOM 2332 C CA . GLU A 1 285 ? -9.340 -9.105 16.416 1.00 94.25 285 GLU A CA 1
ATOM 2333 C C . GLU A 1 285 ? -8.979 -8.083 15.334 1.00 94.25 285 GLU A C 1
ATOM 2335 O O . GLU A 1 285 ? -8.359 -8.446 14.325 1.00 94.25 285 GLU A O 1
ATOM 2340 N N . ALA A 1 286 ? -9.303 -6.805 15.571 1.00 93.56 286 ALA A N 1
ATOM 2341 C CA . ALA A 1 286 ? -8.948 -5.698 14.691 1.00 93.56 286 ALA A CA 1
ATOM 2342 C C . ALA A 1 286 ? -7.442 -5.666 14.403 1.00 93.56 286 ALA A C 1
ATOM 2344 O O . ALA A 1 286 ? -7.044 -5.729 13.242 1.00 93.56 286 ALA A O 1
ATOM 2345 N N . ARG A 1 287 ? -6.609 -5.652 15.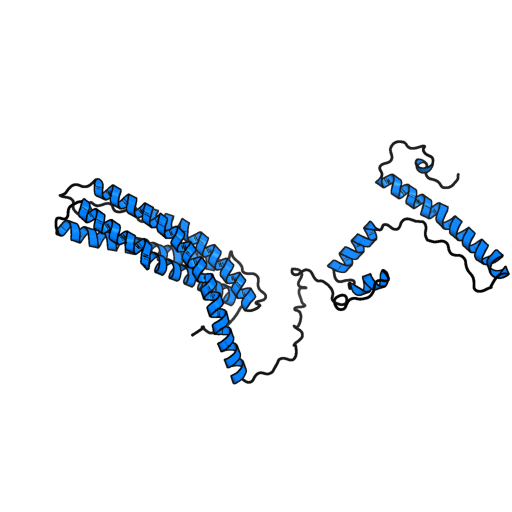451 1.00 93.88 287 ARG A N 1
ATOM 2346 C CA . ARG A 1 287 ? -5.136 -5.641 15.359 1.00 93.88 287 ARG A CA 1
ATOM 2347 C C . ARG A 1 287 ? -4.553 -6.928 14.782 1.00 93.88 287 ARG A C 1
ATOM 2349 O O . ARG A 1 287 ? -3.473 -6.913 14.185 1.00 93.88 287 ARG A O 1
ATOM 2356 N N . GLY A 1 288 ? -5.240 -8.044 15.010 1.00 91.69 288 GLY A N 1
ATOM 2357 C CA . GLY A 1 288 ? -4.833 -9.373 14.588 1.00 91.69 288 GLY A CA 1
ATOM 2358 C C . GLY A 1 288 ? -5.174 -9.651 13.127 1.00 91.69 288 GLY A C 1
ATOM 2359 O O . GLY A 1 288 ? -4.569 -9.106 12.201 1.00 91.69 288 GLY A O 1
ATOM 2360 N N . SER A 1 289 ? -6.119 -10.566 12.919 1.00 90.69 289 SER A N 1
ATOM 2361 C CA . SER A 1 289 ? -6.449 -11.101 11.595 1.00 90.69 289 SER A CA 1
ATOM 2362 C C . SER A 1 289 ? -6.989 -10.029 10.644 1.00 90.69 289 SER A C 1
ATOM 2364 O O . SER A 1 289 ? -6.716 -10.088 9.443 1.00 90.69 289 SER A O 1
ATOM 2366 N N . ARG A 1 290 ? -7.717 -9.027 11.157 1.00 93.50 290 ARG A N 1
ATOM 2367 C CA . ARG A 1 290 ? -8.355 -8.006 10.321 1.00 93.50 290 ARG A CA 1
ATOM 2368 C C . ARG A 1 290 ? -7.345 -7.017 9.746 1.00 93.50 290 ARG A C 1
ATOM 2370 O O . ARG A 1 290 ? -7.375 -6.801 8.540 1.00 93.50 290 ARG A O 1
ATOM 2377 N N . SER A 1 291 ? -6.405 -6.504 10.542 1.00 94.06 291 SER A N 1
ATOM 2378 C CA . SER A 1 291 ? -5.310 -5.658 10.040 1.00 94.06 291 SER A CA 1
ATOM 2379 C C . SER A 1 291 ? -4.498 -6.343 8.943 1.00 94.06 291 SER A C 1
ATOM 2381 O O . SER A 1 291 ? -4.141 -5.695 7.966 1.00 94.06 291 SER A O 1
ATOM 2383 N N . PHE A 1 292 ? -4.245 -7.653 9.050 1.00 93.25 292 PHE A N 1
ATOM 2384 C CA . PHE A 1 292 ? -3.584 -8.406 7.977 1.00 93.25 292 PHE A CA 1
ATOM 2385 C C . PHE A 1 292 ? -4.419 -8.461 6.695 1.00 93.25 292 PHE A C 1
ATOM 2387 O O . PHE A 1 292 ? -3.887 -8.247 5.608 1.00 93.25 292 PHE A O 1
ATOM 2394 N N . LYS A 1 293 ? -5.725 -8.731 6.808 1.00 94.44 293 LYS A N 1
ATOM 2395 C CA . LYS A 1 293 ? -6.635 -8.751 5.652 1.00 94.44 293 LYS A CA 1
ATOM 2396 C C . LYS A 1 293 ? -6.726 -7.380 4.982 1.00 94.44 293 LYS A C 1
ATOM 2398 O O . LYS A 1 293 ? -6.674 -7.310 3.755 1.00 94.44 293 LYS A O 1
ATOM 2403 N N . ILE A 1 294 ? -6.824 -6.312 5.776 1.00 94.94 294 ILE A N 1
ATOM 2404 C CA . ILE A 1 294 ? -6.813 -4.929 5.288 1.00 94.94 294 ILE A CA 1
ATOM 2405 C C . ILE A 1 294 ? -5.498 -4.676 4.553 1.00 94.94 294 ILE A C 1
ATOM 2407 O O . ILE A 1 294 ? -5.530 -4.383 3.365 1.00 94.94 294 ILE A O 1
ATOM 2411 N N . ALA A 1 295 ? -4.355 -4.904 5.206 1.00 96.50 295 ALA A N 1
ATOM 2412 C CA . ALA A 1 295 ? -3.039 -4.679 4.619 1.00 96.50 295 ALA A CA 1
ATOM 2413 C C . ALA A 1 295 ? -2.859 -5.402 3.276 1.00 96.50 295 ALA A C 1
ATOM 2415 O O . ALA A 1 295 ? -2.489 -4.774 2.290 1.00 96.50 295 ALA A O 1
ATOM 2416 N N . ARG A 1 296 ? -3.206 -6.692 3.205 1.00 95.31 296 ARG A N 1
ATOM 2417 C CA . ARG A 1 296 ? -3.146 -7.465 1.957 1.00 95.31 296 ARG A CA 1
ATOM 2418 C C . ARG A 1 296 ? -4.051 -6.898 0.866 1.00 95.31 296 ARG A C 1
ATOM 2420 O O . ARG A 1 296 ? -3.673 -6.880 -0.303 1.00 95.31 296 ARG A O 1
ATOM 2427 N N . THR A 1 297 ? -5.247 -6.450 1.233 1.00 95.69 297 THR A N 1
ATOM 2428 C CA . THR A 1 297 ? -6.199 -5.865 0.282 1.00 95.69 297 THR A CA 1
ATOM 2429 C C . THR A 1 297 ? -5.675 -4.542 -0.263 1.00 95.69 297 THR A C 1
ATOM 2431 O O . THR A 1 297 ? -5.666 -4.356 -1.475 1.00 95.69 297 THR A O 1
ATOM 2434 N N . GLU A 1 298 ? -5.202 -3.653 0.610 1.00 96.38 298 GLU A N 1
ATOM 2435 C CA . GLU A 1 298 ? -4.651 -2.345 0.243 1.00 96.38 298 GLU A CA 1
ATOM 2436 C C . GLU A 1 298 ? -3.419 -2.481 -0.659 1.00 96.38 298 GLU A C 1
ATOM 2438 O O . GLU A 1 298 ? -3.375 -1.900 -1.741 1.00 96.38 298 GLU A O 1
ATOM 2443 N N . VAL A 1 299 ? -2.459 -3.322 -0.258 1.00 97.00 299 VAL A N 1
ATOM 2444 C CA . VAL A 1 299 ? -1.215 -3.562 -1.001 1.00 97.00 299 VAL A CA 1
ATOM 2445 C C . VAL A 1 299 ? -1.504 -4.128 -2.387 1.00 97.00 299 VAL A C 1
ATOM 2447 O O . VAL A 1 299 ? -1.029 -3.581 -3.380 1.00 97.00 299 VAL A O 1
ATOM 2450 N N . ASN A 1 300 ? -2.314 -5.185 -2.489 1.00 94.75 300 ASN A N 1
ATOM 2451 C CA . ASN A 1 300 ? -2.644 -5.762 -3.793 1.00 94.75 300 ASN A CA 1
ATOM 2452 C C . ASN A 1 300 ? -3.451 -4.793 -4.659 1.00 94.75 300 ASN A C 1
ATOM 2454 O O . ASN A 1 300 ? -3.269 -4.766 -5.872 1.00 94.75 300 ASN A O 1
ATOM 2458 N N . THR A 1 301 ? -4.334 -3.992 -4.059 1.00 95.06 301 THR A N 1
ATOM 2459 C CA . THR A 1 301 ? -5.119 -2.995 -4.797 1.00 95.06 301 THR A CA 1
ATOM 2460 C C . THR A 1 301 ? -4.209 -1.928 -5.405 1.00 95.06 301 THR A C 1
ATOM 2462 O O . THR A 1 301 ? -4.344 -1.638 -6.591 1.00 95.06 301 THR A O 1
ATOM 2465 N N . ALA A 1 302 ? -3.256 -1.397 -4.633 1.00 96.12 302 ALA A N 1
ATOM 2466 C CA . ALA A 1 302 ? -2.300 -0.397 -5.104 1.00 96.12 302 ALA A CA 1
ATOM 2467 C C . ALA A 1 302 ? -1.338 -0.947 -6.167 1.00 96.12 302 ALA A C 1
ATOM 2469 O O . ALA A 1 302 ? -1.199 -0.342 -7.227 1.00 96.12 302 ALA A O 1
ATOM 2470 N N . ASN A 1 303 ? -0.738 -2.120 -5.933 1.00 95.25 303 ASN A N 1
ATOM 2471 C CA . ASN A 1 303 ? 0.162 -2.745 -6.909 1.00 95.25 303 ASN A CA 1
ATOM 2472 C C . ASN A 1 303 ? -0.571 -3.062 -8.224 1.00 95.25 303 ASN A C 1
ATOM 2474 O O . ASN A 1 303 ? -0.082 -2.733 -9.301 1.00 95.25 303 ASN A O 1
ATOM 2478 N N . ASN A 1 304 ? -1.775 -3.643 -8.155 1.00 93.31 304 ASN A N 1
ATOM 2479 C CA . ASN A 1 304 ? -2.555 -3.938 -9.358 1.00 93.31 304 ASN A CA 1
ATOM 2480 C C . ASN A 1 304 ? -2.930 -2.666 -10.116 1.00 93.31 304 ASN A C 1
ATOM 2482 O O . ASN A 1 304 ? -2.787 -2.636 -11.336 1.00 93.31 304 ASN A O 1
ATOM 2486 N N . PHE A 1 305 ? -3.405 -1.633 -9.412 1.00 95.19 305 PHE A N 1
ATOM 2487 C CA . PHE A 1 305 ? -3.703 -0.339 -10.022 1.00 95.19 305 PHE A CA 1
ATOM 2488 C C . PHE A 1 305 ? -2.476 0.222 -10.747 1.00 95.19 305 PHE A C 1
ATOM 2490 O O . PHE A 1 305 ? -2.581 0.576 -11.917 1.00 95.19 305 PHE A O 1
ATOM 2497 N N . SER A 1 306 ? -1.314 0.208 -10.094 1.00 94.75 306 SER A N 1
ATOM 2498 C CA . SER A 1 306 ? -0.058 0.670 -10.680 1.00 94.75 306 SER A CA 1
ATOM 2499 C C . SER A 1 306 ? 0.324 -0.099 -11.949 1.00 94.75 306 SER A C 1
ATOM 2501 O O . SER A 1 306 ? 0.573 0.510 -12.986 1.00 94.75 306 SER A O 1
ATOM 2503 N N . HIS A 1 307 ? 0.265 -1.435 -11.930 1.00 94.00 307 HIS A N 1
ATOM 2504 C CA . HIS A 1 307 ? 0.544 -2.240 -13.125 1.00 94.00 307 HIS A CA 1
ATOM 2505 C C . HIS A 1 307 ? -0.407 -1.904 -14.283 1.00 94.00 307 HIS A C 1
ATOM 2507 O O . HIS A 1 307 ? 0.028 -1.770 -15.424 1.00 94.00 307 HIS A O 1
ATOM 2513 N N . PHE A 1 308 ? -1.706 -1.749 -14.005 1.00 93.56 308 PHE A N 1
ATOM 2514 C CA . PHE A 1 308 ? -2.678 -1.340 -15.021 1.00 93.56 308 PHE A CA 1
ATOM 2515 C C . PHE A 1 308 ? -2.393 0.058 -15.568 1.00 93.56 308 PHE A C 1
ATOM 2517 O O . PHE A 1 308 ? -2.553 0.291 -16.766 1.00 93.56 308 PHE A O 1
ATOM 2524 N N . GLU A 1 309 ? -1.970 0.973 -14.704 1.00 93.25 309 GLU A N 1
ATOM 2525 C CA . GLU A 1 309 ? -1.644 2.336 -15.083 1.00 93.25 309 GLU A CA 1
ATOM 2526 C C . GLU A 1 309 ? -0.421 2.379 -16.004 1.00 93.25 309 GLU A C 1
ATOM 2528 O O . GLU A 1 309 ? -0.485 2.984 -17.074 1.00 93.25 309 GLU A O 1
ATOM 2533 N N . VAL A 1 310 ? 0.644 1.649 -15.657 1.00 93.50 310 VAL A N 1
ATOM 2534 C CA . VAL A 1 310 ? 1.824 1.480 -16.517 1.00 93.50 310 VAL A CA 1
ATOM 2535 C C . VAL A 1 310 ? 1.438 0.864 -17.859 1.00 93.50 310 VAL A C 1
ATOM 2537 O O . VAL A 1 310 ? 1.796 1.409 -18.901 1.00 93.50 310 VAL A O 1
ATOM 2540 N N . MET A 1 311 ? 0.670 -0.233 -17.861 1.00 93.06 311 MET A N 1
ATOM 2541 C CA . MET A 1 311 ? 0.210 -0.879 -19.099 1.00 93.06 311 MET A CA 1
ATOM 2542 C C . MET A 1 311 ? -0.547 0.097 -19.997 1.00 93.06 311 MET A C 1
ATOM 2544 O O . MET A 1 311 ? -0.349 0.113 -21.209 1.00 93.06 311 MET A O 1
ATOM 2548 N N . ARG A 1 312 ? -1.398 0.934 -19.406 1.00 90.69 312 ARG A N 1
ATOM 2549 C CA . ARG A 1 312 ? -2.186 1.910 -20.145 1.00 90.69 312 ARG A CA 1
ATOM 2550 C C . ARG A 1 312 ? -1.329 3.036 -20.720 1.00 90.69 312 ARG A C 1
ATOM 2552 O O . ARG A 1 312 ? -1.524 3.389 -21.879 1.00 90.69 312 ARG A O 1
ATOM 2559 N N . GLN A 1 313 ? -0.382 3.572 -19.947 1.00 89.00 313 GLN A N 1
ATOM 2560 C CA . GLN A 1 313 ? 0.562 4.590 -20.429 1.00 89.00 313 GLN A CA 1
ATOM 2561 C C . GLN A 1 313 ? 1.476 4.035 -21.533 1.00 89.00 313 GLN A C 1
ATOM 2563 O O . GLN A 1 313 ? 1.765 4.730 -22.503 1.00 89.00 313 GLN A O 1
ATOM 2568 N N . ALA A 1 314 ? 1.858 2.760 -21.431 1.00 90.38 314 ALA A N 1
ATOM 2569 C CA . ALA A 1 314 ? 2.657 2.043 -22.423 1.00 90.38 314 ALA A CA 1
ATOM 2570 C C . ALA A 1 314 ? 1.847 1.498 -23.617 1.00 90.38 314 ALA A C 1
ATOM 2572 O O . ALA A 1 314 ? 2.425 0.846 -24.483 1.00 90.38 314 ALA A O 1
ATOM 2573 N N . GLN A 1 315 ? 0.528 1.731 -23.667 1.00 90.50 315 GLN A N 1
ATOM 2574 C CA . GLN A 1 315 ? -0.374 1.235 -24.720 1.00 90.50 315 GLN A CA 1
ATOM 2575 C C . GLN A 1 315 ? -0.348 -0.299 -24.896 1.00 90.50 315 GLN A C 1
ATOM 2577 O O . GLN A 1 315 ? -0.510 -0.825 -25.995 1.00 90.50 315 GLN A O 1
ATOM 2582 N N . ILE A 1 316 ? -0.163 -1.041 -23.802 1.00 90.75 316 ILE A N 1
ATOM 2583 C CA . ILE A 1 316 ? -0.184 -2.506 -23.797 1.00 90.75 316 ILE A CA 1
ATOM 2584 C C . ILE A 1 316 ? -1.637 -2.995 -23.869 1.00 90.75 316 ILE A C 1
ATOM 2586 O O . ILE A 1 316 ? -2.433 -2.768 -22.960 1.00 90.75 316 ILE A O 1
ATOM 2590 N N . GLU A 1 317 ? -1.979 -3.713 -24.941 1.00 86.94 317 GLU A N 1
ATOM 2591 C CA . GLU A 1 317 ? -3.358 -4.155 -25.206 1.00 86.94 317 GLU A CA 1
ATOM 2592 C C . GLU A 1 317 ? -3.761 -5.444 -24.478 1.00 86.94 317 GLU A C 1
ATOM 2594 O O . GLU A 1 317 ? -4.940 -5.676 -24.205 1.00 86.94 317 GLU A O 1
ATOM 2599 N N . LYS A 1 318 ? -2.797 -6.329 -24.211 1.00 88.06 318 LYS A N 1
ATOM 2600 C CA . LYS A 1 318 ? -3.058 -7.675 -23.691 1.00 88.06 318 LYS A CA 1
ATOM 2601 C C . LYS A 1 318 ? -2.243 -7.926 -22.440 1.00 88.06 318 LYS A C 1
ATOM 2603 O O . LYS A 1 318 ? -1.056 -7.625 -22.389 1.00 88.06 318 LYS A O 1
ATOM 2608 N N . LYS A 1 319 ? -2.890 -8.549 -21.460 1.00 87.25 319 LYS A N 1
ATOM 2609 C CA . LYS A 1 319 ? -2.246 -9.040 -20.247 1.00 87.25 319 LYS A CA 1
ATOM 2610 C C . LYS A 1 319 ? -2.686 -10.466 -19.957 1.00 87.25 319 LYS A C 1
ATOM 2612 O O . LYS A 1 319 ? -3.839 -10.824 -20.197 1.00 87.25 319 LYS A O 1
ATOM 2617 N N . GLU A 1 320 ? -1.782 -11.242 -19.384 1.00 85.81 320 GLU A N 1
ATOM 2618 C CA . GLU A 1 320 ? -2.059 -12.577 -18.867 1.00 85.81 320 GLU A CA 1
ATOM 2619 C C . GLU A 1 320 ? -1.872 -12.569 -17.348 1.00 85.81 320 GLU A C 1
ATOM 2621 O O . GLU A 1 320 ? -0.959 -11.926 -16.828 1.00 85.81 320 GLU A O 1
ATOM 2626 N N . TRP A 1 321 ? -2.765 -13.244 -16.625 1.00 82.56 321 TRP A N 1
ATOM 2627 C CA . TRP A 1 321 ? -2.644 -13.394 -15.178 1.00 82.56 321 TRP A CA 1
ATOM 2628 C C . TRP A 1 321 ? -1.743 -14.580 -14.838 1.00 82.56 321 TRP A C 1
ATOM 2630 O O . TRP A 1 321 ? -1.712 -15.583 -15.547 1.00 82.56 321 TRP A O 1
ATOM 2640 N N . ILE A 1 322 ? -1.047 -14.478 -13.711 1.00 79.94 322 ILE A N 1
ATOM 2641 C CA . ILE A 1 322 ? -0.347 -15.611 -13.111 1.00 79.94 322 ILE A CA 1
ATOM 2642 C C . ILE A 1 322 ? -1.415 -16.433 -12.392 1.00 79.94 322 ILE A C 1
ATOM 2644 O O . ILE A 1 322 ? -1.968 -15.969 -11.394 1.00 79.94 322 ILE A O 1
ATOM 2648 N N . THR A 1 323 ? -1.766 -17.588 -12.948 1.00 62.03 323 THR A N 1
ATOM 2649 C CA . THR A 1 323 ? -2.787 -18.503 -12.413 1.00 62.03 323 THR A CA 1
ATOM 2650 C C . THR A 1 323 ? -2.162 -19.793 -11.951 1.00 62.03 323 THR A C 1
ATOM 2652 O O . THR A 1 323 ? -1.330 -20.304 -12.733 1.00 62.03 323 THR A O 1
#

Secondary structure (DSSP, 8-state):
--S--TGGGT--S---HHHHHHHHHHHIIIIIHHHHHHHHHHHHHHTGGGT-TT----PPP-S---HHHHHHHHHHHHHTTSS-HHHHHHHTTPPP-TTTTS----TT---TT--------------HHHHHHHHHHHHHHHHHHHHHHHHHHHHHHHHHHHHHHHHHHHHHHHHHTT--TT--GGG-----HHHHHHHHHHHHHHHHHHHHHHHHHHHHHHHT------TT-HHHHHHHHHHHHHHHHHHHHHHHHHHHHHHHHHHTT--HHHHHHHHHHHHHHIIIIIHHHHHHHHHHHHHHHHHHHHHHHTT--------

Organism: NCBI:txid412755

Sequence (323 aa):
MFGGSMFMLGYEEDVNRANALELEKNYLLNTIQPRTKLRDITISNKIMPLYDRGLYVKSQVIVPQDKDFNLKQEDQDLRNAVVVVNEVREKRGLEPRPWGDVPILPYNVMPFGSAPEKEKGKEKIYSKAEEKAIIEEWKIVYWKAYVRKTINQERLIKSKLSPYFDTQESLVLRNLKKYSKDYKMSELFLFPMAEANEELAIILSPLLQQFIEEAAETFIDDFGIGISFDTKNPFIDDFFKGRKIKMEGINNTTYDALKKTLEEGIQNGETIKELSGRVEHVYKEARGSRSFKIARTEVNTANNFSHFEVMRQAQIEKKEWIT

Radius of gyration: 39.1 Å; chains: 1; bounding box: 108×71×80 Å

Foldseek 3Di:
DQQADCVVVPNDDDDDPVRVLVSVLNSLVPHVVVVLVVVQVCCQVPPVVVPPVPDGDDDDRPRDDPPVVVVVVVVVCLAVVVDFQQRVCVVVVHDGDPPRRDRDYDPPDDPPPDDPPPPVPVVPPDDPVRVVVVVLVLLVVVVVVVVVVLVVQLVQLLVLQLVLLVVLLVQQLVQLVVDDLPDDLVPGDRDDLVVSLVVQLVRQVVSLLVLLQVLLVVLCVSVVQPDDQDSPDVVSVVLSVVVSVVSSVLVVVLVVQLSVQLNVCSVVSHDSVVNSVSSVVSSVVCSPPVSSVVSSVSSCSSSVSSNVSSCVVSVPDDDDDSD

pLDDT: mean 83.32, std 13.73, range [35.94, 97.0]